Protein AF-A0AAE2Y5D6-F1 (afdb_monomer)

pLDDT: mean 72.79, std 15.71, range [25.84, 92.25]

Mean predicted aligned error: 17.59 Å

Sequence (313 aa):
MMNNFPYSRSWGFDKLRELKKDGLDEKEKKKLFRKLEKIAQKIESAIGTFPKANICILNTQGKIFYCSRAQRREILEFISDYVQKNHESYPKGSYAIPRSDLSLIIWKLSDNAAITIYTEGGLGALLSKTPYIMHFSKKIDQMVVKLSSLPAEECLMLYEKFTLDGSRSEILRHEIFSPVFQTNEQKSKLLKVFNEV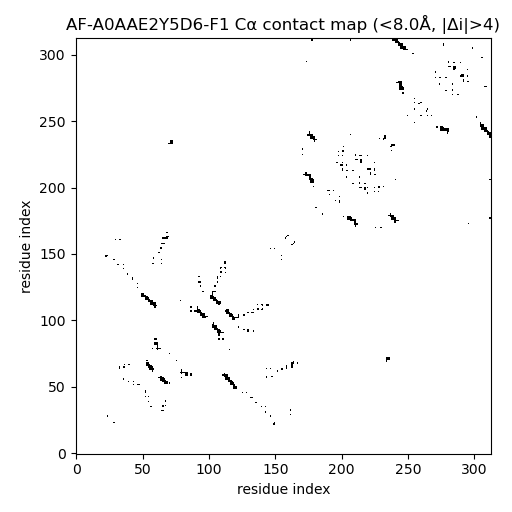ELKVLEEIDGKKTVQEIAEKTGIPLELVRKTIQRGISQSIVKRVKQYPLIKRLDRGSLLLFGIDPSYINFYKELRRLCNGKRTLEEIASLLEIPETKLVNILERVENSIEWIREVE

Foldseek 3Di:
DDDDDDDDDDDDDPVVVVVVPLDDDPVRLLVLLVVVQVLVVVLCVVVVVFPPKKKWKFWLQLQTQEIQALDAPVVSVVSSVVSNVCVVPDDAAKDFDDDPQKTKIWGRLDNTIIMIIIGNDDNPVVSVCGVVNNVCSVVSSVSSVNCVSDDSVVSVVSRCVSNLVPPPPQQDQFWAKAFPDDDPVCVVVVVVPDPPLLVQLLVPRHRPDGLNRSCVVSVNPSVVSSSSVSVCVSNVRMFTKFKQKAQADDDVVLLPVVPPDPVSVVLVVLLNVRSHRPDGLVRSCVVSVHDSVVVVVSCVSVVVRIDIDIDTD

Nearest PDB structures (foldseek):
  6ehr-assembly1_F  TM=6.332E-01  e=6.527E-03  Homo sapiens
  8dhb-assembly1_B  TM=6.579E-01  e=7.571E-02  Homo sapiens
  6wj3-assembly1_F  TM=6.350E-01  e=6.475E-02  Homo sapiens
  6ulg-assembly1_F  TM=5.870E-01  e=5.256E-02  Homo sapiens
  6nzd-assembly1_F  TM=6.022E-01  e=1.149E-01  Homo sapiens

Secondary structure (DSSP, 8-state):
----------SSSHHHHHTTSSSPPHHHHHHHHHHHHHHHHHHHHHTTTSTT-EEEEEETTS-EEEESS---HHHHHHHHHHHHHHTTTS-SEEEEE--SS-EEEEEE-SSSEEEEEEESS-HHHHHTTHHHHHTTHHHHHHHHHHHHTS-HHHHHHHHIIIIITTS-----TT-EEEES---GGGHHHHTTTS-HHHHHHHHH--SSSBHHHHHHHHT--HHHHHHHHHHHHHTTSEEEEEEEEEE----HHHHHTT-S-HHHHHHHHHHHHH-BSSS-HHHHHHHTTS-HHHHHHHHHHTGGGEEEEEEE-

Solvent-accessible surface area (backbone atoms only — not comparable to full-atom values): 17843 Å² total; per-residue (Å²): 135,92,83,81,84,83,75,84,80,78,83,81,54,69,67,60,56,58,72,61,63,84,59,82,50,71,70,53,50,55,52,48,52,55,49,51,51,55,49,50,54,52,51,46,63,76,46,60,89,41,64,75,65,38,44,34,36,28,31,34,78,24,53,60,62,45,47,78,55,91,56,61,59,70,58,54,51,48,52,20,54,50,34,42,75,42,47,88,80,51,73,74,45,80,44,76,52,94,52,98,89,46,37,36,35,38,31,33,50,50,91,53,18,32,40,37,41,34,26,86,51,72,59,69,71,59,58,72,42,45,70,67,59,54,69,44,21,70,65,49,33,61,47,41,61,62,56,61,78,51,58,70,68,55,35,47,50,48,30,50,60,62,44,54,69,65,56,76,71,71,76,50,56,76,46,30,33,28,57,66,73,90,58,79,81,52,53,68,59,45,59,76,77,40,54,76,71,47,46,56,54,57,71,57,41,70,55,72,48,28,47,47,56,44,18,66,74,70,70,44,58,56,71,58,46,45,53,42,51,54,53,29,40,52,68,64,43,34,30,55,37,50,51,12,43,22,53,81,56,84,54,74,66,66,50,56,80,67,46,90,50,69,68,48,54,51,51,50,55,50,48,44,67,50,27,63,47,81,38,42,55,66,58,46,15,63,76,67,75,44,59,50,73,58,49,48,59,51,49,62,74,44,45,97,30,52,45,77,45,75,47,79,102

Radius of gyration: 26.22 Å; Cα contacts (8 Å, |Δi|>4): 410; chains: 1; bounding box: 97×52×62 Å

Structure (mmCIF, N/CA/C/O backbone):
data_AF-A0AAE2Y5D6-F1
#
_entry.id   AF-A0AAE2Y5D6-F1
#
loop_
_atom_site.group_PDB
_atom_site.id
_atom_site.type_symbol
_atom_site.label_atom_id
_atom_site.label_alt_id
_atom_site.label_comp_id
_atom_site.label_asym_id
_atom_site.label_entity_id
_atom_site.label_seq_id
_atom_site.pdbx_PDB_ins_code
_atom_site.Cartn_x
_atom_site.Cartn_y
_atom_site.Cartn_z
_atom_site.occupancy
_atom_site.B_iso_or_equiv
_atom_site.auth_seq_id
_atom_site.auth_comp_id
_atom_site.auth_asym_id
_atom_site.auth_atom_id
_atom_site.pdbx_PDB_model_num
ATOM 1 N N . MET A 1 1 ? 69.732 -9.768 28.970 1.00 33.22 1 MET A N 1
ATOM 2 C CA . MET A 1 1 ? 69.430 -8.911 27.805 1.00 33.22 1 MET A CA 1
ATOM 3 C C . MET A 1 1 ? 68.347 -9.589 26.989 1.00 33.22 1 MET A C 1
ATOM 5 O O . MET A 1 1 ? 68.482 -10.765 26.681 1.00 33.22 1 MET A O 1
ATOM 9 N N . MET A 1 2 ? 67.252 -8.867 26.764 1.00 32.62 2 MET A N 1
ATOM 10 C CA . MET A 1 2 ? 66.071 -9.269 25.997 1.00 32.62 2 MET A CA 1
ATOM 11 C C . MET A 1 2 ? 66.370 -9.308 24.493 1.00 32.62 2 MET A C 1
ATOM 13 O O . MET A 1 2 ? 67.151 -8.486 24.025 1.00 32.62 2 MET A O 1
ATOM 17 N N . ASN A 1 3 ? 65.707 -10.208 23.760 1.00 27.28 3 ASN A N 1
ATOM 18 C CA . ASN A 1 3 ? 65.095 -9.963 22.440 1.00 27.28 3 ASN A CA 1
ATOM 19 C C . ASN A 1 3 ? 64.397 -11.259 21.985 1.00 27.28 3 ASN A C 1
ATOM 21 O O . ASN A 1 3 ? 65.039 -12.277 21.772 1.00 27.28 3 ASN A O 1
ATOM 25 N N . ASN A 1 4 ? 63.072 -11.327 22.113 1.00 28.00 4 ASN A N 1
ATOM 26 C CA . ASN A 1 4 ? 62.065 -10.891 21.133 1.00 28.00 4 ASN A CA 1
ATOM 27 C C . ASN A 1 4 ? 61.832 -11.939 20.034 1.00 28.00 4 ASN A C 1
ATOM 29 O O . ASN A 1 4 ? 62.524 -11.987 19.022 1.00 28.00 4 ASN A O 1
ATOM 33 N N . PHE A 1 5 ? 60.795 -12.751 20.258 1.00 25.84 5 PHE A N 1
ATOM 34 C CA . PHE A 1 5 ? 60.145 -13.587 19.252 1.00 25.84 5 PHE A CA 1
ATOM 35 C C . PHE A 1 5 ? 59.598 -12.715 18.107 1.00 25.84 5 PHE A C 1
ATOM 37 O O . PHE A 1 5 ? 58.818 -11.795 18.380 1.00 25.84 5 PHE A O 1
ATOM 44 N N . PRO A 1 6 ? 59.918 -12.995 16.829 1.00 30.12 6 PRO A N 1
ATOM 45 C CA . PRO A 1 6 ? 59.207 -12.382 15.725 1.00 30.12 6 PRO A CA 1
ATOM 46 C C . PRO A 1 6 ? 57.862 -13.091 15.537 1.00 30.12 6 PRO A C 1
ATOM 48 O O . PRO A 1 6 ? 57.778 -14.282 15.245 1.00 30.12 6 PRO A O 1
ATOM 51 N N . TYR A 1 7 ? 56.813 -12.302 15.740 1.00 30.41 7 TYR A N 1
ATOM 52 C CA . TYR A 1 7 ? 55.415 -12.608 15.484 1.00 30.41 7 TYR A CA 1
ATOM 53 C C . TYR A 1 7 ? 55.181 -13.295 14.132 1.00 30.41 7 TYR A C 1
ATOM 55 O O . TYR A 1 7 ? 55.632 -12.839 13.079 1.00 30.41 7 TYR A O 1
ATOM 63 N N . SER A 1 8 ? 54.360 -14.342 14.180 1.00 29.30 8 SER A N 1
ATOM 64 C CA . SER A 1 8 ? 53.665 -14.945 13.048 1.00 29.30 8 SER A CA 1
ATOM 65 C C . SER A 1 8 ? 52.936 -13.879 12.217 1.00 29.30 8 SER A C 1
ATOM 67 O O . SER A 1 8 ? 51.966 -13.278 12.686 1.00 29.30 8 SER A O 1
ATOM 69 N N . ARG A 1 9 ? 53.355 -13.658 10.966 1.00 30.06 9 ARG A N 1
ATOM 70 C CA . ARG A 1 9 ? 52.533 -12.932 9.989 1.00 30.06 9 ARG A CA 1
ATOM 71 C C . ARG A 1 9 ? 51.430 -13.867 9.504 1.00 30.06 9 ARG A C 1
ATOM 73 O O . ARG A 1 9 ? 51.684 -14.810 8.761 1.00 30.06 9 ARG A O 1
ATOM 80 N N . SER A 1 10 ? 50.216 -13.596 9.966 1.00 29.88 10 SER A N 1
ATOM 81 C CA . SER A 1 10 ? 48.971 -14.249 9.580 1.00 29.88 10 SER A CA 1
ATOM 82 C C . SER A 1 10 ? 48.731 -14.146 8.073 1.00 29.88 10 SER A C 1
ATOM 84 O O . SER A 1 10 ? 48.177 -13.169 7.571 1.00 29.88 10 SER A O 1
ATOM 86 N N . TRP A 1 11 ? 49.109 -15.195 7.352 1.00 32.66 11 TRP A N 1
ATOM 87 C CA . TRP A 1 11 ? 48.441 -15.589 6.119 1.00 32.66 11 TRP A CA 1
ATOM 88 C C . TRP A 1 11 ? 46.978 -15.898 6.482 1.00 32.66 11 TRP A C 1
ATOM 90 O O . TRP A 1 11 ? 46.738 -16.800 7.280 1.00 32.66 11 TRP A O 1
ATOM 100 N N . GLY A 1 12 ? 46.004 -15.144 5.955 1.00 35.09 12 GLY A N 1
ATOM 101 C CA . GLY A 1 12 ? 44.603 -15.599 5.971 1.00 35.09 12 GLY A CA 1
ATOM 102 C C . GLY A 1 12 ? 43.496 -14.667 6.475 1.00 35.09 12 GLY A C 1
ATOM 103 O O . GLY A 1 12 ? 42.429 -15.181 6.779 1.00 35.09 12 GLY A O 1
ATOM 104 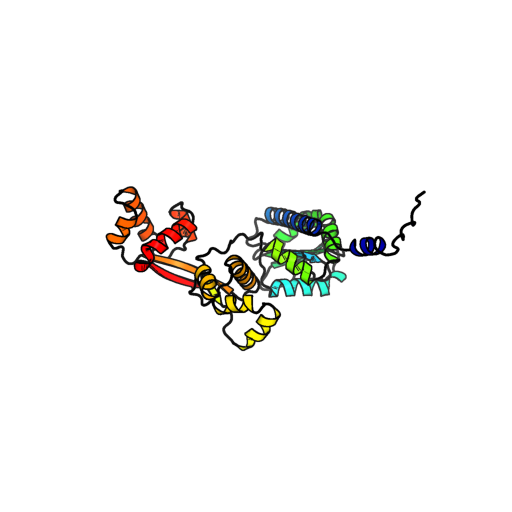N N . PHE A 1 13 ? 43.660 -13.337 6.522 1.00 28.27 13 PHE A N 1
ATOM 105 C CA . PHE A 1 13 ? 42.509 -12.437 6.770 1.00 28.27 13 PHE A CA 1
ATOM 106 C C . PHE A 1 13 ? 42.317 -11.324 5.734 1.00 28.27 13 PHE A C 1
ATOM 108 O O . PHE A 1 13 ? 41.175 -10.944 5.469 1.00 28.27 13 PHE A O 1
ATOM 115 N N . ASP A 1 14 ? 43.375 -10.869 5.059 1.00 32.44 14 ASP A N 1
ATOM 116 C CA . ASP A 1 14 ? 43.238 -9.801 4.058 1.00 32.44 14 ASP A CA 1
ATOM 117 C C . ASP A 1 14 ? 42.521 -10.275 2.781 1.00 32.44 14 ASP A C 1
ATOM 119 O O . ASP A 1 14 ? 41.635 -9.581 2.284 1.00 32.44 14 ASP A O 1
ATOM 123 N N . LYS A 1 15 ? 42.751 -11.521 2.338 1.00 34.22 15 LYS A N 1
ATOM 124 C CA . LYS A 1 15 ? 42.001 -12.125 1.214 1.00 34.22 15 LYS A CA 1
ATOM 125 C C . LYS A 1 15 ? 40.527 -12.418 1.535 1.00 34.22 15 LYS A C 1
ATOM 127 O O . LYS A 1 15 ? 39.687 -12.363 0.644 1.00 34.22 15 LYS A O 1
ATOM 132 N N . LEU A 1 16 ? 40.181 -12.674 2.801 1.00 30.34 16 LEU A N 1
ATOM 133 C CA . LEU A 1 16 ? 38.782 -12.835 3.235 1.00 30.34 16 LEU A CA 1
ATOM 134 C C . LEU A 1 16 ? 38.040 -11.490 3.325 1.00 30.34 16 LEU A C 1
ATOM 136 O O . LEU A 1 16 ? 36.819 -11.449 3.177 1.00 30.34 16 LEU A O 1
ATOM 140 N N . ARG A 1 17 ? 38.765 -10.379 3.520 1.00 31.95 17 ARG A N 1
ATOM 141 C CA . ARG A 1 17 ? 38.226 -9.014 3.396 1.00 31.95 17 ARG A CA 1
ATOM 142 C C . ARG A 1 17 ? 38.011 -8.602 1.944 1.00 31.95 17 ARG A C 1
ATOM 144 O O . ARG A 1 17 ? 37.069 -7.864 1.671 1.00 31.95 17 ARG A O 1
ATOM 151 N N . GLU A 1 18 ? 38.846 -9.084 1.031 1.00 32.69 18 GLU A N 1
ATOM 152 C CA . GLU A 1 18 ? 38.661 -8.871 -0.408 1.00 32.69 18 GLU A CA 1
ATOM 153 C C . GLU A 1 18 ? 37.485 -9.686 -0.965 1.00 32.69 18 GLU A C 1
ATOM 155 O O . GLU A 1 18 ? 36.709 -9.146 -1.742 1.00 32.69 18 GLU A O 1
ATOM 160 N N . LEU A 1 19 ? 37.239 -10.903 -0.466 1.00 33.09 19 LEU A N 1
ATOM 161 C CA . LEU A 1 19 ? 36.074 -11.719 -0.855 1.00 33.09 19 LEU A CA 1
ATOM 162 C C . LEU A 1 19 ? 34.727 -11.241 -0.270 1.00 33.09 19 LEU A C 1
ATOM 164 O O . LEU A 1 19 ? 33.672 -11.692 -0.702 1.00 33.09 19 LEU A O 1
ATOM 168 N N . LYS A 1 20 ? 34.731 -10.312 0.699 1.00 35.03 20 LYS A N 1
ATOM 169 C CA . LYS A 1 20 ? 33.516 -9.660 1.238 1.00 35.03 20 LYS A CA 1
ATOM 170 C C . LYS A 1 20 ? 33.198 -8.304 0.588 1.00 35.03 20 LYS A C 1
ATOM 172 O O . LYS A 1 20 ? 32.263 -7.638 1.029 1.00 35.03 20 LYS A O 1
ATOM 177 N N . LYS A 1 21 ? 33.953 -7.880 -0.434 1.00 38.19 21 LYS A N 1
ATOM 178 C CA . LYS A 1 21 ? 33.737 -6.609 -1.155 1.00 38.19 21 LYS A CA 1
ATOM 179 C C . LYS A 1 21 ? 32.770 -6.694 -2.341 1.00 38.19 21 LYS A C 1
ATOM 181 O O . LYS A 1 21 ? 32.465 -5.652 -2.912 1.00 38.19 21 LYS A O 1
ATOM 186 N N . ASP A 1 22 ? 32.249 -7.875 -2.667 1.00 45.56 22 ASP A N 1
ATOM 187 C CA . ASP A 1 22 ? 31.344 -8.043 -3.817 1.00 45.56 22 ASP A CA 1
ATOM 188 C C . ASP A 1 22 ? 29.860 -7.802 -3.485 1.00 45.56 22 ASP A C 1
ATOM 190 O O . ASP A 1 22 ? 28.999 -7.826 -4.364 1.00 45.56 22 ASP A O 1
ATOM 194 N N . GLY A 1 23 ? 29.543 -7.507 -2.220 1.00 54.06 23 GLY A N 1
ATOM 195 C CA . GLY A 1 23 ? 28.211 -7.086 -1.791 1.00 54.06 23 GLY A CA 1
ATOM 196 C C . GLY A 1 23 ? 28.102 -5.567 -1.676 1.00 54.06 23 GLY A C 1
ATOM 197 O O . GLY A 1 23 ? 28.945 -4.921 -1.055 1.00 54.06 23 GLY A O 1
ATOM 198 N N . LEU A 1 24 ? 27.033 -4.985 -2.225 1.00 62.06 24 LEU A N 1
ATOM 199 C CA . LEU A 1 24 ? 26.658 -3.596 -1.943 1.00 62.06 24 LEU A CA 1
ATOM 200 C C . LEU A 1 24 ? 26.520 -3.382 -0.426 1.00 62.06 24 LEU A C 1
ATOM 202 O O . LEU A 1 24 ? 25.814 -4.135 0.241 1.00 62.06 24 LEU A O 1
ATOM 206 N N . ASP A 1 25 ? 27.131 -2.327 0.116 1.00 75.69 25 ASP A N 1
ATOM 207 C CA . ASP A 1 25 ? 26.905 -1.908 1.506 1.00 75.69 25 ASP A CA 1
ATOM 208 C C . ASP A 1 25 ? 25.454 -1.412 1.695 1.00 75.69 25 ASP A C 1
ATOM 210 O O . ASP A 1 25 ? 24.880 -0.791 0.796 1.00 75.69 25 ASP A O 1
ATOM 214 N N . GLU A 1 26 ? 24.853 -1.623 2.871 1.00 69.25 26 GLU A N 1
ATOM 215 C CA . GLU A 1 26 ? 23.476 -1.204 3.203 1.00 69.25 26 GLU A CA 1
ATOM 216 C C . GLU A 1 26 ? 23.244 0.291 2.938 1.00 69.25 26 GLU A C 1
ATOM 218 O O . GLU A 1 26 ? 22.182 0.711 2.461 1.00 69.25 26 GLU A O 1
ATOM 223 N N . LYS A 1 27 ? 24.262 1.121 3.195 1.00 73.19 27 LYS A N 1
ATOM 224 C CA . LYS A 1 27 ? 24.215 2.560 2.917 1.00 73.19 27 LYS A CA 1
ATOM 225 C C . LYS A 1 27 ? 24.146 2.847 1.417 1.00 73.19 27 LYS A C 1
ATOM 227 O O . LYS A 1 27 ? 23.443 3.776 1.005 1.00 73.19 27 LYS A O 1
ATOM 232 N N . GLU A 1 28 ? 24.851 2.069 0.599 1.00 78.62 28 GLU A N 1
ATOM 233 C CA . GLU A 1 28 ? 24.811 2.192 -0.858 1.00 78.62 28 GLU A CA 1
ATOM 234 C C . GLU A 1 28 ? 23.483 1.675 -1.421 1.00 78.62 28 GLU A C 1
ATOM 236 O O . GLU A 1 28 ? 22.872 2.382 -2.225 1.00 78.62 28 GLU A O 1
ATOM 241 N N . LYS A 1 29 ? 22.958 0.546 -0.921 1.00 76.00 29 LYS A N 1
ATOM 242 C CA . LYS A 1 29 ? 21.617 0.045 -1.285 1.00 76.00 29 LYS A CA 1
ATOM 243 C C . LYS A 1 29 ? 20.551 1.106 -1.028 1.00 76.00 29 LYS A C 1
ATOM 245 O O . LYS A 1 29 ? 19.856 1.526 -1.952 1.00 76.00 29 LYS A O 1
ATOM 250 N N . LYS A 1 30 ? 20.495 1.654 0.191 1.00 76.06 30 LYS A N 1
ATOM 251 C CA . LYS A 1 30 ? 19.555 2.728 0.558 1.00 76.06 30 LYS A CA 1
ATOM 252 C C . LYS A 1 30 ? 19.690 3.959 -0.345 1.00 76.06 30 LYS A C 1
ATOM 254 O O . LYS A 1 30 ? 18.696 4.599 -0.691 1.00 76.06 30 LYS A O 1
ATOM 259 N N . LYS A 1 31 ? 20.917 4.310 -0.742 1.00 81.25 31 LYS A N 1
ATOM 260 C CA . LYS A 1 31 ? 21.183 5.430 -1.658 1.00 81.25 31 LYS A CA 1
ATOM 261 C C . LYS A 1 31 ? 20.664 5.153 -3.071 1.00 81.25 31 LYS A C 1
ATOM 263 O O . LYS A 1 31 ? 20.161 6.083 -3.698 1.00 81.25 31 LYS A O 1
ATOM 268 N N . LEU A 1 32 ? 20.793 3.925 -3.575 1.00 82.75 32 LEU A N 1
ATOM 269 C CA . LEU A 1 32 ? 20.279 3.521 -4.888 1.00 82.75 32 LEU A CA 1
ATOM 270 C C . LEU A 1 32 ? 18.746 3.521 -4.908 1.00 82.75 32 LEU A C 1
ATOM 272 O O . LEU A 1 32 ? 18.163 4.154 -5.785 1.00 82.75 32 LEU A O 1
ATOM 276 N N . PHE A 1 33 ? 18.100 2.939 -3.895 1.00 77.69 33 PHE A N 1
ATOM 277 C CA . PHE A 1 33 ? 16.636 2.933 -3.777 1.00 77.69 33 PHE A CA 1
ATOM 278 C C . PHE A 1 33 ? 16.049 4.349 -3.709 1.00 77.69 33 PHE A C 1
ATOM 280 O O . PHE A 1 33 ? 15.176 4.689 -4.500 1.00 77.69 33 PHE A O 1
ATOM 287 N N . ARG A 1 34 ? 16.610 5.239 -2.877 1.00 80.06 34 ARG A N 1
ATOM 288 C CA . ARG A 1 34 ? 16.182 6.654 -2.823 1.00 80.06 34 ARG A CA 1
ATOM 289 C C . ARG A 1 34 ? 16.359 7.397 -4.146 1.00 80.06 34 ARG A C 1
ATOM 291 O O . ARG A 1 34 ? 15.670 8.378 -4.412 1.00 80.06 34 ARG A O 1
ATOM 298 N N . LYS A 1 35 ? 17.338 7.007 -4.965 1.00 85.31 35 LYS A N 1
ATOM 299 C CA . LYS A 1 35 ? 17.517 7.596 -6.297 1.00 85.31 35 LYS A CA 1
ATOM 300 C C . LYS A 1 35 ? 16.464 7.082 -7.273 1.00 85.31 35 LYS A C 1
ATOM 302 O O . LYS A 1 35 ? 15.952 7.897 -8.033 1.00 85.31 35 LYS A O 1
ATOM 307 N N . LEU A 1 36 ? 16.142 5.787 -7.239 1.00 84.56 36 LEU A N 1
ATOM 308 C CA . LEU A 1 36 ? 15.048 5.207 -8.023 1.00 84.56 36 LEU A CA 1
ATOM 309 C C . LEU A 1 36 ? 13.713 5.866 -7.666 1.00 84.56 36 LEU A C 1
ATOM 311 O O . LEU A 1 36 ? 13.033 6.354 -8.560 1.00 84.56 36 LEU A O 1
ATOM 315 N N . GLU A 1 37 ? 13.420 6.005 -6.374 1.00 82.12 37 GLU A N 1
ATOM 316 C CA . GLU A 1 37 ? 12.238 6.703 -5.860 1.00 82.12 37 GLU A CA 1
ATOM 317 C C . GLU A 1 37 ? 12.155 8.149 -6.373 1.00 82.12 37 GLU A C 1
ATOM 319 O O . GLU A 1 37 ? 11.146 8.553 -6.942 1.00 82.12 37 GLU A O 1
ATOM 324 N N . LYS A 1 38 ? 13.243 8.925 -6.272 1.00 84.00 38 LYS A N 1
ATOM 325 C CA . LYS A 1 38 ? 13.283 10.303 -6.796 1.00 84.00 38 LYS A CA 1
ATOM 326 C C . LYS A 1 38 ? 13.073 10.384 -8.306 1.00 84.00 38 LYS A C 1
ATOM 328 O O . LYS A 1 38 ? 12.565 11.392 -8.792 1.00 84.00 38 LYS A O 1
ATOM 333 N N . ILE A 1 39 ? 13.536 9.391 -9.065 1.00 86.75 39 ILE A N 1
ATOM 334 C CA . ILE A 1 39 ? 13.289 9.340 -10.509 1.00 86.75 39 ILE A CA 1
ATOM 335 C C . ILE A 1 39 ? 11.822 9.012 -10.766 1.00 86.75 39 ILE A C 1
ATOM 337 O O . ILE A 1 39 ? 11.194 9.707 -11.559 1.00 86.75 39 ILE A O 1
ATOM 341 N N . ALA A 1 40 ? 11.266 8.024 -10.066 1.00 84.62 40 ALA A N 1
ATOM 342 C CA . ALA A 1 40 ? 9.861 7.675 -10.182 1.00 84.62 40 ALA A CA 1
ATOM 343 C C . ALA A 1 40 ? 8.957 8.863 -9.838 1.00 84.62 40 ALA A C 1
ATOM 345 O O . ALA A 1 40 ? 8.125 9.210 -10.658 1.00 84.62 40 ALA A O 1
ATOM 346 N N . GLN A 1 41 ? 9.204 9.578 -8.737 1.00 82.62 41 GLN A N 1
ATOM 347 C CA . GLN A 1 41 ? 8.463 10.795 -8.372 1.00 82.62 41 GLN A CA 1
ATOM 348 C C . GLN A 1 41 ? 8.520 11.874 -9.465 1.00 82.62 41 GLN A C 1
ATOM 350 O O . GLN A 1 41 ? 7.523 12.531 -9.745 1.00 82.62 41 GLN A O 1
ATOM 355 N N . LYS A 1 42 ? 9.670 12.059 -10.129 1.00 86.44 42 LYS A N 1
ATOM 356 C CA . LYS A 1 42 ? 9.775 12.996 -11.264 1.00 86.44 42 LYS A CA 1
ATOM 357 C C . LYS A 1 42 ? 8.935 12.553 -12.456 1.00 86.44 42 LYS A C 1
ATOM 359 O O . LYS A 1 42 ? 8.316 13.395 -13.102 1.00 86.44 42 LYS A O 1
ATOM 364 N N . ILE A 1 43 ? 8.930 11.253 -12.746 1.00 85.38 43 ILE A N 1
ATOM 365 C CA . ILE A 1 43 ? 8.100 10.680 -13.806 1.00 85.38 43 ILE A CA 1
ATOM 366 C C . ILE A 1 43 ? 6.622 10.823 -13.434 1.00 85.38 43 ILE A C 1
ATOM 368 O O . ILE A 1 43 ? 5.868 11.327 -14.257 1.00 85.38 43 ILE A O 1
ATOM 372 N N . GLU A 1 44 ? 6.233 10.489 -12.201 1.00 80.69 44 GLU A N 1
ATOM 373 C CA . GLU A 1 44 ? 4.871 10.644 -11.676 1.00 80.69 44 GLU A CA 1
ATOM 374 C C . GLU A 1 44 ? 4.371 12.081 -11.796 1.00 80.69 44 GLU A C 1
ATOM 376 O O . GLU A 1 44 ? 3.302 12.299 -12.356 1.00 80.69 44 GLU A O 1
ATOM 381 N N . SER A 1 45 ? 5.154 13.075 -11.370 1.00 80.25 45 SER A N 1
ATOM 382 C CA . SER A 1 45 ? 4.776 14.486 -11.517 1.00 80.25 45 SER A CA 1
ATOM 383 C C . SER A 1 45 ? 4.599 14.897 -12.982 1.00 80.25 45 SER A C 1
ATOM 385 O O . SER A 1 45 ? 3.696 15.666 -13.304 1.00 80.25 45 SER A O 1
ATOM 387 N N . ALA A 1 46 ? 5.421 14.371 -13.897 1.00 79.00 46 ALA A N 1
ATOM 388 C CA . ALA A 1 46 ? 5.319 14.659 -15.331 1.00 79.00 46 ALA A CA 1
ATOM 389 C C . ALA A 1 46 ? 4.110 13.985 -16.011 1.00 79.00 46 ALA A C 1
ATOM 391 O O . ALA A 1 46 ? 3.694 14.410 -17.096 1.00 79.00 46 ALA A O 1
ATOM 392 N N . ILE A 1 47 ? 3.553 12.949 -15.376 1.00 76.25 47 ILE A N 1
ATOM 393 C CA . ILE A 1 47 ? 2.339 12.233 -15.787 1.00 76.25 47 ILE A CA 1
ATOM 394 C C . ILE A 1 47 ? 1.175 12.483 -14.812 1.00 76.25 47 ILE A C 1
ATOM 396 O O . ILE A 1 47 ? 0.178 11.772 -14.854 1.00 76.25 47 ILE A O 1
ATOM 400 N N . GLY A 1 48 ? 1.257 13.501 -13.947 1.00 62.22 48 GLY A N 1
ATOM 401 C CA . GLY A 1 48 ? 0.277 13.754 -12.881 1.00 62.22 48 GLY A CA 1
ATOM 402 C C . GLY A 1 48 ? -1.143 14.063 -13.372 1.00 62.22 48 GLY A C 1
ATOM 403 O O . GLY A 1 48 ? -2.083 14.070 -12.587 1.00 62.22 48 GLY A O 1
ATOM 404 N N . THR A 1 49 ? -1.318 14.268 -14.680 1.00 61.31 49 THR A N 1
ATOM 405 C CA . THR A 1 49 ? -2.622 14.356 -15.348 1.00 61.31 49 THR A CA 1
ATOM 406 C C . THR A 1 49 ? -3.362 13.015 -15.426 1.00 61.31 49 THR A C 1
ATOM 408 O O . THR A 1 49 ? -4.546 13.006 -15.751 1.00 61.31 49 THR A O 1
ATOM 411 N N . PHE A 1 50 ? -2.695 11.883 -15.166 1.00 61.25 50 PHE A N 1
ATOM 412 C CA . PHE A 1 50 ? -3.304 10.554 -15.206 1.00 61.25 50 PHE A CA 1
ATOM 413 C C . PHE A 1 50 ? -3.712 10.087 -13.804 1.00 61.25 50 PHE A C 1
ATOM 415 O O . PHE A 1 50 ? -2.851 9.949 -12.927 1.00 61.25 50 PHE A O 1
ATOM 422 N N . PRO A 1 51 ? -5.000 9.777 -13.575 1.00 56.53 51 PRO A N 1
ATOM 423 C CA . PRO A 1 51 ? -5.427 9.201 -12.313 1.00 56.53 51 PRO A CA 1
ATOM 424 C C . PRO A 1 51 ? -4.743 7.842 -12.103 1.00 56.53 51 PRO A C 1
ATOM 426 O O . PRO A 1 51 ? -4.718 6.983 -12.988 1.00 56.53 51 PRO A O 1
ATOM 429 N N . LYS A 1 52 ? -4.165 7.666 -10.908 1.00 64.00 52 LYS A N 1
ATOM 430 C CA . LYS A 1 52 ? -3.589 6.398 -10.427 1.00 64.00 52 LYS A CA 1
ATOM 431 C C . LYS A 1 52 ? -2.527 5.778 -11.353 1.00 64.00 52 LYS A C 1
ATOM 433 O O . LYS A 1 52 ? -2.504 4.563 -11.542 1.00 64.00 52 LYS A O 1
ATOM 438 N N . ALA A 1 53 ? -1.641 6.594 -11.926 1.00 71.06 53 ALA A N 1
ATOM 439 C CA . ALA A 1 53 ? -0.460 6.065 -12.600 1.00 71.06 53 ALA A CA 1
ATOM 440 C C . ALA A 1 53 ? 0.461 5.376 -11.584 1.00 71.06 53 ALA A C 1
ATOM 442 O O . ALA A 1 53 ? 0.806 5.948 -10.552 1.00 71.06 53 ALA A O 1
ATOM 443 N N . ASN A 1 54 ? 0.835 4.140 -11.883 1.00 78.56 54 ASN A N 1
ATOM 444 C CA . ASN A 1 54 ? 1.656 3.303 -11.029 1.00 78.56 54 ASN A CA 1
ATOM 445 C C . ASN A 1 54 ? 2.898 2.878 -11.794 1.00 78.56 54 ASN A C 1
ATOM 447 O O . ASN A 1 54 ? 2.799 2.237 -12.839 1.00 78.56 54 ASN A O 1
ATOM 451 N N . ILE A 1 55 ? 4.061 3.243 -11.271 1.00 85.06 55 ILE A N 1
ATOM 452 C CA . ILE A 1 55 ? 5.347 3.017 -11.926 1.00 85.06 55 ILE A CA 1
ATOM 453 C C . ILE A 1 55 ? 5.996 1.800 -11.292 1.00 85.06 55 ILE A C 1
ATOM 455 O O . ILE A 1 55 ? 6.076 1.762 -10.073 1.00 85.06 55 ILE A O 1
ATOM 459 N N . CYS A 1 56 ? 6.519 0.865 -12.081 1.00 87.38 56 CYS A N 1
ATOM 460 C CA . CYS A 1 56 ? 7.514 -0.097 -11.613 1.00 87.38 56 CYS A CA 1
ATOM 461 C C . CYS A 1 56 ? 8.804 0.004 -12.417 1.00 87.38 56 CYS A C 1
ATOM 463 O O . CYS A 1 56 ? 8.799 0.303 -13.609 1.00 87.38 56 CYS A O 1
ATOM 465 N N . ILE A 1 57 ? 9.915 -0.260 -11.740 1.00 88.62 57 ILE A N 1
ATOM 466 C CA . ILE A 1 57 ? 11.249 -0.358 -12.317 1.00 88.62 57 ILE A CA 1
ATOM 467 C C . ILE A 1 57 ? 11.732 -1.780 -12.077 1.00 88.62 57 ILE A C 1
ATOM 469 O O . ILE A 1 57 ? 11.747 -2.252 -10.938 1.00 88.62 57 ILE A O 1
ATOM 473 N N . LEU A 1 58 ? 12.138 -2.443 -13.149 1.00 90.06 58 LEU A N 1
ATOM 474 C CA . LEU A 1 58 ? 12.548 -3.838 -13.145 1.00 90.06 58 LEU A CA 1
ATOM 475 C C . LEU A 1 58 ? 13.712 -4.066 -14.107 1.00 90.06 58 LEU A C 1
ATOM 477 O O . LEU A 1 58 ? 13.990 -3.220 -14.962 1.00 90.06 58 LEU A O 1
ATOM 481 N N . ASN A 1 59 ? 14.405 -5.194 -13.965 1.00 89.62 59 ASN A N 1
ATOM 482 C CA . ASN A 1 59 ? 15.321 -5.647 -15.005 1.00 89.62 59 ASN A CA 1
ATOM 483 C C . ASN A 1 59 ? 14.589 -6.440 -16.092 1.00 89.62 59 ASN A C 1
ATOM 485 O O . ASN A 1 59 ? 13.425 -6.819 -15.961 1.00 89.62 59 ASN A O 1
ATOM 489 N N . THR A 1 60 ? 15.308 -6.708 -17.174 1.00 85.38 60 THR A N 1
ATOM 490 C CA . THR A 1 60 ? 14.844 -7.531 -18.297 1.00 85.38 60 THR A CA 1
ATOM 491 C C . THR A 1 60 ? 14.609 -9.000 -17.931 1.00 85.38 60 THR A C 1
ATOM 493 O O . THR A 1 60 ? 13.862 -9.680 -18.621 1.00 85.38 60 THR A O 1
ATOM 496 N N . GLN A 1 61 ? 15.139 -9.468 -16.797 1.00 85.31 61 GLN A N 1
ATOM 497 C CA . GLN A 1 61 ? 14.860 -10.798 -16.243 1.00 85.31 61 GLN A CA 1
ATOM 498 C C . GLN A 1 61 ? 13.554 -10.857 -15.425 1.00 85.31 61 GLN A C 1
ATOM 500 O O . GLN A 1 61 ? 13.260 -11.891 -14.836 1.00 85.31 61 GLN A O 1
ATOM 505 N N . GLY A 1 62 ? 12.781 -9.765 -15.353 1.00 79.00 62 GLY A N 1
ATOM 506 C CA . GLY A 1 62 ? 11.516 -9.701 -14.608 1.00 79.00 62 GLY A CA 1
ATOM 507 C C . GLY A 1 62 ? 11.662 -9.276 -13.142 1.00 79.00 62 GLY A C 1
ATOM 508 O O . GLY A 1 62 ? 10.672 -9.030 -12.457 1.00 79.00 62 GLY A O 1
ATOM 509 N N . LYS A 1 63 ? 12.887 -9.104 -12.638 1.00 83.94 63 LYS A N 1
ATOM 510 C CA . LYS A 1 63 ? 13.131 -8.740 -11.240 1.00 83.94 63 LYS A CA 1
ATOM 511 C C . LYS A 1 63 ? 12.767 -7.283 -10.973 1.00 83.94 63 LYS A C 1
ATOM 513 O O . LYS A 1 63 ? 13.398 -6.368 -11.503 1.00 83.94 63 LYS A O 1
ATOM 518 N N . ILE A 1 64 ? 11.786 -7.072 -10.102 1.00 81.88 64 ILE A N 1
ATOM 519 C CA . ILE A 1 64 ? 11.288 -5.750 -9.713 1.00 81.88 64 ILE A CA 1
ATOM 520 C C . ILE A 1 64 ? 12.169 -5.148 -8.612 1.00 81.88 64 ILE A C 1
ATOM 522 O O . ILE A 1 64 ? 12.446 -5.784 -7.596 1.00 81.88 64 ILE A O 1
ATOM 526 N N . PHE A 1 65 ? 12.587 -3.897 -8.806 1.00 80.69 65 PHE A N 1
ATOM 527 C CA . PHE A 1 65 ? 13.412 -3.143 -7.856 1.00 80.69 65 PHE A CA 1
ATOM 528 C C . PHE A 1 65 ? 12.668 -1.989 -7.191 1.00 80.69 65 PHE A C 1
ATOM 530 O O . PHE A 1 65 ? 13.079 -1.534 -6.131 1.00 80.69 65 PHE A O 1
ATOM 537 N N . TYR A 1 66 ? 11.611 -1.468 -7.807 1.00 80.00 66 TYR A N 1
ATOM 538 C CA . TYR A 1 66 ? 10.837 -0.359 -7.255 1.00 80.00 66 TYR A CA 1
ATOM 539 C C . TYR A 1 66 ? 9.429 -0.369 -7.837 1.00 80.00 66 TYR A C 1
ATOM 541 O O . TYR A 1 66 ? 9.298 -0.598 -9.037 1.00 80.00 66 TYR A O 1
ATOM 549 N N . CYS A 1 67 ? 8.411 -0.041 -7.036 1.00 76.69 67 CYS A N 1
ATOM 550 C CA . CYS A 1 67 ? 7.080 0.301 -7.539 1.00 76.69 67 CYS A CA 1
ATOM 551 C C . CYS A 1 67 ? 6.481 1.473 -6.760 1.00 76.69 67 CYS A C 1
ATOM 553 O O . CYS A 1 67 ? 6.508 1.461 -5.548 1.00 76.69 67 CYS A O 1
ATOM 555 N N . SER A 1 68 ? 5.906 2.484 -7.398 1.00 69.06 68 SER A N 1
ATOM 556 C CA . SER A 1 68 ? 5.537 3.712 -6.683 1.00 69.06 68 SER A CA 1
ATOM 557 C C . SER A 1 68 ? 4.392 3.574 -5.671 1.00 69.06 68 SER A C 1
ATOM 559 O O . SER A 1 68 ? 4.276 4.404 -4.772 1.00 69.06 68 SER A O 1
ATOM 561 N N . ARG A 1 69 ? 3.563 2.526 -5.774 1.00 66.38 69 ARG A N 1
ATOM 562 C CA . ARG A 1 69 ? 2.493 2.199 -4.815 1.00 66.38 69 ARG A CA 1
ATOM 563 C C . ARG A 1 69 ? 2.366 0.688 -4.653 1.00 66.38 69 ARG A C 1
ATOM 565 O O . ARG A 1 69 ? 2.853 -0.065 -5.497 1.00 66.38 69 ARG A O 1
ATOM 572 N N . ALA A 1 70 ? 1.663 0.255 -3.605 1.00 58.28 70 ALA A N 1
ATOM 573 C CA . ALA A 1 70 ? 1.280 -1.142 -3.436 1.00 58.28 70 ALA A CA 1
ATOM 574 C C . ALA A 1 70 ? 0.417 -1.590 -4.628 1.00 58.28 70 ALA A C 1
ATOM 576 O O . ALA A 1 70 ? -0.695 -1.103 -4.831 1.00 58.28 70 ALA A O 1
ATOM 577 N N . GLN A 1 71 ? 0.961 -2.488 -5.445 1.00 61.22 71 GLN A N 1
ATOM 578 C CA . GLN A 1 71 ? 0.271 -3.043 -6.605 1.00 61.22 71 GLN A CA 1
ATOM 579 C C . GLN A 1 71 ? -0.301 -4.412 -6.256 1.00 61.22 71 GLN A C 1
ATOM 581 O O . GLN A 1 71 ? 0.276 -5.139 -5.446 1.00 61.22 71 GLN A O 1
ATOM 586 N N . ARG A 1 72 ? -1.411 -4.789 -6.901 1.00 61.78 72 ARG A N 1
ATOM 587 C CA . ARG A 1 72 ? -1.934 -6.155 -6.789 1.00 61.78 72 ARG A CA 1
ATOM 588 C C . ARG A 1 72 ? -0.846 -7.131 -7.228 1.00 61.78 72 ARG A C 1
ATOM 590 O O . ARG A 1 72 ? -0.263 -6.956 -8.298 1.00 61.78 72 ARG A O 1
ATOM 597 N N . ARG A 1 73 ? -0.601 -8.161 -6.421 1.00 63.44 73 ARG A N 1
ATOM 598 C CA . ARG A 1 73 ? 0.428 -9.178 -6.679 1.00 63.44 73 ARG A CA 1
ATOM 599 C C . ARG A 1 73 ? 0.313 -9.785 -8.081 1.00 63.44 73 ARG A C 1
ATOM 601 O O . ARG A 1 73 ? 1.313 -9.887 -8.776 1.00 63.44 73 ARG A O 1
ATOM 608 N N . GLU A 1 74 ? -0.911 -10.055 -8.523 1.00 64.81 74 GLU A N 1
ATOM 609 C CA . GLU A 1 74 ? -1.228 -10.562 -9.866 1.00 64.81 74 GLU A CA 1
ATOM 610 C C . GLU A 1 74 ? -0.689 -9.663 -10.995 1.00 64.81 74 GLU A C 1
ATOM 612 O O . GLU A 1 74 ? -0.251 -10.150 -12.033 1.00 64.81 74 GLU A O 1
ATOM 617 N N . ILE A 1 75 ? -0.698 -8.337 -10.802 1.00 72.00 75 ILE A N 1
ATOM 618 C CA . ILE A 1 75 ? -0.187 -7.372 -11.787 1.00 72.00 75 ILE A CA 1
ATOM 619 C C . ILE A 1 75 ? 1.343 -7.408 -11.819 1.00 72.00 75 ILE A C 1
ATOM 621 O O . ILE A 1 75 ? 1.928 -7.380 -12.899 1.00 72.00 75 ILE A O 1
ATOM 625 N N . LEU A 1 76 ? 1.992 -7.494 -10.654 1.00 73.94 76 LEU A N 1
ATOM 626 C CA . LEU A 1 76 ? 3.452 -7.581 -10.556 1.00 73.94 76 LEU A CA 1
ATOM 627 C C . LEU A 1 76 ? 3.984 -8.886 -11.152 1.00 73.94 76 LEU A C 1
ATOM 629 O O . LEU A 1 76 ? 4.952 -8.855 -11.907 1.00 73.94 76 LEU A O 1
ATOM 633 N N . GLU A 1 77 ? 3.330 -10.009 -10.849 1.00 76.94 77 GLU A N 1
ATOM 634 C CA . GLU A 1 77 ? 3.655 -11.320 -11.419 1.00 76.94 77 GLU A CA 1
ATOM 635 C C . GLU A 1 77 ? 3.490 -11.297 -12.941 1.00 76.94 77 GLU A C 1
ATOM 637 O O . GLU A 1 77 ? 4.410 -11.675 -13.662 1.00 76.94 77 GLU A O 1
ATOM 642 N N . PHE A 1 78 ? 2.387 -10.733 -13.445 1.00 82.00 78 PHE A N 1
ATOM 643 C CA . PHE A 1 78 ? 2.188 -10.552 -14.881 1.00 82.00 78 PHE A CA 1
ATOM 644 C C . PHE A 1 78 ? 3.283 -9.692 -15.534 1.00 82.00 78 PHE A C 1
ATOM 646 O O . PHE A 1 78 ? 3.814 -10.069 -16.577 1.00 82.00 78 PHE A O 1
ATOM 653 N N . ILE A 1 79 ? 3.625 -8.538 -14.949 1.00 82.75 79 ILE A N 1
ATOM 654 C CA . ILE A 1 79 ? 4.658 -7.636 -15.486 1.00 82.75 79 ILE A CA 1
ATOM 655 C C . ILE A 1 79 ? 6.019 -8.336 -15.520 1.00 82.75 79 ILE A C 1
ATOM 657 O O . ILE A 1 79 ? 6.713 -8.267 -16.537 1.00 82.75 79 ILE A O 1
ATOM 661 N N . 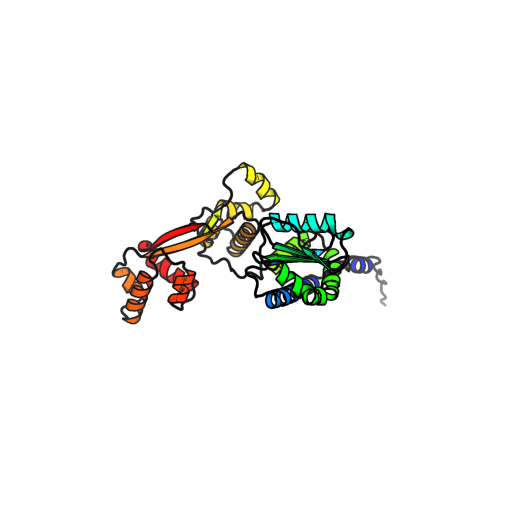SER A 1 80 ? 6.383 -9.008 -14.426 1.00 84.38 80 SER A N 1
ATOM 662 C CA . SER A 1 80 ? 7.618 -9.784 -14.309 1.00 84.38 80 SER A CA 1
ATOM 663 C C . SER A 1 80 ? 7.700 -10.838 -15.413 1.00 84.38 80 SER A C 1
ATOM 665 O O . SER A 1 80 ? 8.639 -10.822 -16.210 1.00 84.38 80 SER A O 1
ATOM 667 N N . ASP A 1 81 ? 6.675 -11.687 -15.519 1.00 83.75 81 ASP A N 1
ATOM 668 C CA . ASP A 1 81 ? 6.590 -12.752 -16.519 1.00 83.75 81 ASP A CA 1
ATOM 669 C C . ASP A 1 81 ? 6.635 -12.214 -17.949 1.00 83.75 81 ASP A C 1
ATOM 671 O O . ASP A 1 81 ? 7.316 -12.771 -18.813 1.00 83.75 81 ASP A O 1
ATOM 675 N N . TYR A 1 82 ? 5.897 -11.135 -18.222 1.00 86.44 82 TYR A N 1
ATOM 676 C CA . TYR A 1 82 ? 5.823 -10.557 -19.557 1.00 86.44 82 TYR A CA 1
ATOM 677 C C . TYR A 1 82 ? 7.178 -9.994 -19.985 1.00 86.44 82 TYR A C 1
ATOM 679 O O . TYR A 1 82 ? 7.630 -10.277 -21.096 1.00 86.44 82 TYR A O 1
ATOM 687 N N . VAL A 1 83 ? 7.847 -9.222 -19.123 1.00 86.69 83 VAL A N 1
ATOM 688 C CA . VAL A 1 83 ? 9.176 -8.679 -19.431 1.00 86.69 83 VAL A CA 1
ATOM 689 C C . VAL A 1 83 ? 10.179 -9.809 -19.611 1.00 86.69 83 VAL A C 1
ATOM 691 O O . VAL A 1 83 ? 10.869 -9.836 -20.627 1.00 86.69 83 VAL A O 1
ATOM 694 N N . GLN A 1 84 ? 10.197 -10.787 -18.708 1.00 87.12 84 GLN A N 1
ATOM 695 C CA . GLN A 1 84 ? 11.105 -11.924 -18.808 1.00 87.12 84 GLN A CA 1
ATOM 696 C C . GLN A 1 84 ? 10.937 -12.682 -20.133 1.00 87.12 84 GLN A C 1
ATOM 698 O O . GLN A 1 84 ? 11.931 -12.979 -20.788 1.00 87.12 84 GLN A O 1
ATOM 703 N N . LYS A 1 85 ? 9.700 -12.942 -20.571 1.00 86.38 85 LYS A N 1
ATOM 704 C CA . LYS A 1 85 ? 9.426 -13.691 -21.810 1.00 86.38 85 LYS A CA 1
ATOM 705 C C . LYS A 1 85 ? 9.696 -12.899 -23.089 1.00 86.38 85 LYS A C 1
ATOM 707 O O . LYS A 1 85 ? 9.997 -13.504 -24.109 1.00 86.38 85 LYS A O 1
ATOM 712 N N . ASN A 1 86 ? 9.564 -11.572 -23.056 1.00 84.12 86 ASN A N 1
ATOM 713 C CA . ASN A 1 86 ? 9.526 -10.762 -24.277 1.00 84.12 86 ASN A CA 1
ATOM 714 C C . ASN A 1 86 ? 10.673 -9.746 -24.421 1.00 84.12 86 ASN A C 1
ATOM 716 O O . ASN A 1 86 ? 10.759 -9.063 -25.444 1.00 84.12 86 ASN A O 1
ATOM 720 N N . HIS A 1 87 ? 11.547 -9.590 -23.422 1.00 81.75 87 HIS A N 1
ATOM 721 C CA . HIS A 1 87 ? 12.583 -8.552 -23.446 1.00 81.75 87 HIS A CA 1
ATOM 722 C C . HIS A 1 87 ? 13.577 -8.693 -24.606 1.00 81.75 87 HIS A C 1
ATOM 724 O O . HIS A 1 87 ? 14.093 -7.675 -25.065 1.00 81.75 87 HIS A O 1
ATOM 730 N N . GLU A 1 88 ? 13.855 -9.904 -25.090 1.00 82.50 88 GLU A N 1
ATOM 731 C CA . GLU A 1 88 ? 14.756 -10.132 -26.229 1.00 82.50 88 GLU A CA 1
ATOM 732 C C . GLU A 1 88 ? 14.127 -9.700 -27.560 1.00 82.50 88 GLU A C 1
ATOM 734 O O . GLU A 1 88 ? 14.824 -9.250 -28.466 1.00 82.50 88 GLU A O 1
ATOM 739 N N . SER A 1 89 ? 12.799 -9.782 -27.665 1.00 78.88 89 SER A N 1
ATOM 740 C CA . SER A 1 89 ? 12.063 -9.595 -28.918 1.00 78.88 89 SER A CA 1
ATOM 741 C C . SER A 1 89 ? 11.797 -8.129 -29.266 1.00 78.88 89 SER A C 1
ATOM 743 O O . SER A 1 89 ? 11.531 -7.814 -30.425 1.00 78.88 89 SER A O 1
ATOM 745 N N . TYR A 1 90 ? 11.873 -7.219 -28.290 1.00 78.38 90 TYR A N 1
ATOM 746 C CA . TYR A 1 90 ? 11.566 -5.802 -28.492 1.00 78.38 90 TYR A CA 1
ATOM 747 C C . TYR A 1 90 ? 12.814 -4.903 -28.370 1.00 78.38 90 TYR A C 1
ATOM 749 O O . TYR A 1 90 ? 13.618 -5.082 -27.445 1.00 78.38 90 TYR A O 1
ATOM 757 N N . PRO A 1 91 ? 13.007 -3.915 -29.274 1.00 84.81 91 PRO A N 1
ATOM 758 C CA . PRO A 1 91 ? 14.094 -2.940 -29.161 1.00 84.81 91 PRO A CA 1
ATOM 759 C C . PRO A 1 91 ? 13.893 -1.953 -27.993 1.00 84.81 91 PRO A C 1
ATOM 761 O O . PRO A 1 91 ? 12.959 -2.054 -27.203 1.00 84.81 91 PRO A O 1
ATOM 764 N N . LYS A 1 92 ? 14.817 -1.001 -27.818 1.00 87.62 92 LYS A N 1
ATOM 765 C CA . LYS A 1 92 ? 14.662 0.071 -26.817 1.00 87.62 92 LYS A CA 1
ATOM 766 C C . LYS A 1 92 ? 13.549 1.012 -27.276 1.00 87.62 92 LYS A C 1
ATOM 768 O O . LYS A 1 92 ? 13.583 1.486 -28.409 1.00 87.62 92 LYS A O 1
ATOM 773 N N . GLY A 1 93 ? 12.580 1.290 -26.411 1.00 87.38 93 GLY A N 1
ATOM 774 C CA . GLY A 1 93 ? 11.374 2.018 -26.803 1.00 87.38 93 GLY A CA 1
ATOM 775 C C . GLY A 1 93 ? 10.189 1.741 -25.891 1.00 87.38 93 GLY A C 1
ATOM 776 O O . GLY A 1 93 ? 10.361 1.189 -24.805 1.00 87.38 93 GLY A O 1
ATOM 777 N N . SER A 1 94 ? 9.000 2.154 -26.327 1.00 88.44 94 SER A N 1
ATOM 778 C CA . SER A 1 94 ? 7.746 2.013 -25.590 1.00 88.44 94 SER A CA 1
ATOM 779 C C . SER A 1 94 ? 6.785 1.047 -26.275 1.00 88.44 94 SER A C 1
ATOM 781 O O . SER A 1 94 ? 6.609 1.082 -27.490 1.00 88.44 94 SER A O 1
ATOM 783 N N . TYR A 1 95 ? 6.159 0.187 -25.475 1.00 86.69 95 TYR A N 1
ATOM 784 C CA . TYR A 1 95 ? 5.308 -0.907 -25.932 1.00 86.69 95 TYR A CA 1
ATOM 785 C C . TYR A 1 95 ? 4.034 -0.929 -25.101 1.00 86.69 95 TYR A C 1
ATOM 787 O O . TYR A 1 95 ? 4.086 -1.128 -23.887 1.00 86.69 95 TYR A O 1
ATOM 795 N N . ALA A 1 96 ? 2.891 -0.707 -25.744 1.00 84.75 96 ALA A N 1
ATOM 796 C CA . ALA A 1 96 ? 1.599 -0.912 -25.108 1.00 84.75 96 ALA A CA 1
ATOM 797 C C . ALA A 1 96 ? 1.298 -2.413 -25.050 1.00 84.75 96 ALA A C 1
ATOM 799 O O . ALA A 1 96 ? 1.453 -3.115 -26.049 1.00 84.75 96 ALA A O 1
ATOM 800 N N . ILE A 1 97 ? 0.866 -2.896 -23.888 1.00 79.56 97 ILE A N 1
ATOM 801 C CA . ILE A 1 97 ? 0.468 -4.290 -23.709 1.00 79.56 97 ILE A CA 1
ATOM 802 C C . ILE A 1 97 ? -1.046 -4.391 -23.888 1.00 79.56 97 ILE A C 1
ATOM 804 O O . ILE A 1 97 ? -1.780 -3.658 -23.221 1.00 79.56 97 ILE A O 1
ATOM 808 N N . PRO A 1 98 ? -1.535 -5.296 -24.753 1.00 63.88 98 PRO A N 1
ATOM 809 C CA . PRO A 1 98 ? -2.963 -5.506 -24.917 1.00 63.88 98 PRO A CA 1
ATOM 810 C C . PRO A 1 98 ? -3.529 -6.208 -23.676 1.00 63.88 98 PRO A C 1
ATOM 812 O O . PRO A 1 98 ? -3.287 -7.392 -23.449 1.00 63.88 98 PRO A O 1
ATOM 815 N N . ARG A 1 99 ? -4.295 -5.470 -22.869 1.00 66.81 99 ARG A N 1
ATOM 816 C CA . ARG A 1 99 ? -5.107 -6.002 -21.768 1.00 66.81 99 ARG A CA 1
ATOM 817 C C . ARG A 1 99 ? -6.455 -5.282 -21.763 1.00 66.81 99 ARG A C 1
ATOM 819 O O . ARG A 1 99 ? -6.510 -4.077 -21.989 1.00 66.81 99 ARG A O 1
ATOM 826 N N . SER A 1 100 ? -7.543 -6.019 -21.559 1.00 59.19 100 SER A N 1
ATOM 827 C CA . SER A 1 100 ? -8.913 -5.491 -21.674 1.00 59.19 100 SER A CA 1
ATOM 828 C C . SER A 1 100 ? -9.344 -4.616 -20.495 1.00 59.19 100 SER A C 1
ATOM 830 O O . SER A 1 100 ? -10.302 -3.862 -20.608 1.00 59.19 100 SER A O 1
ATOM 832 N N . ASP A 1 101 ? -8.662 -4.736 -19.361 1.00 63.66 101 ASP A N 1
ATOM 833 C CA . ASP A 1 101 ? -9.012 -4.136 -18.072 1.00 63.66 101 ASP A CA 1
ATOM 834 C C . ASP A 1 101 ? -8.013 -3.065 -17.600 1.00 63.66 101 ASP A C 1
ATOM 836 O O . ASP A 1 101 ? -8.316 -2.342 -16.653 1.00 63.66 101 ASP A O 1
ATOM 840 N N . LEU A 1 102 ? -6.833 -2.948 -18.228 1.00 66.19 102 LEU A N 1
ATOM 841 C CA . LEU A 1 102 ? -5.763 -2.041 -17.795 1.00 66.19 102 LEU A CA 1
ATOM 842 C C . LEU A 1 102 ? -4.928 -1.503 -18.964 1.00 66.19 102 LEU A C 1
ATOM 844 O O . LEU A 1 102 ? -4.463 -2.257 -19.818 1.00 66.19 102 LEU A O 1
ATOM 848 N N . SER A 1 103 ? -4.628 -0.203 -18.919 1.00 75.25 103 SER A N 1
ATOM 849 C CA . SER A 1 103 ? -3.652 0.431 -19.806 1.00 75.25 103 SER A CA 1
ATOM 850 C C . SER A 1 103 ? -2.247 0.269 -19.226 1.00 75.25 103 SER A C 1
ATOM 852 O O . SER A 1 103 ? -1.862 1.004 -18.315 1.00 75.25 103 SER A O 1
ATOM 854 N N . LEU A 1 104 ? -1.476 -0.686 -19.751 1.00 83.81 104 LEU A N 1
ATOM 855 C CA . LEU A 1 104 ? -0.094 -0.956 -19.345 1.00 83.81 104 LEU A CA 1
ATOM 856 C C . LEU A 1 104 ? 0.874 -0.641 -20.488 1.00 83.81 104 LEU A C 1
ATOM 858 O O . LEU A 1 104 ? 0.708 -1.122 -21.609 1.00 83.81 104 LEU A O 1
ATOM 862 N N . ILE A 1 105 ? 1.912 0.140 -20.191 1.00 87.62 105 ILE A N 1
ATOM 863 C CA . ILE A 1 105 ? 2.998 0.425 -21.131 1.00 87.62 105 ILE A CA 1
ATOM 864 C C . ILE A 1 105 ? 4.322 0.023 -20.499 1.00 87.62 105 ILE A C 1
ATOM 866 O O . ILE A 1 105 ? 4.593 0.338 -19.338 1.00 87.62 105 ILE A O 1
ATOM 870 N N . ILE A 1 106 ? 5.159 -0.638 -21.292 1.00 89.44 106 ILE A N 1
ATOM 871 C CA . ILE A 1 106 ? 6.536 -0.972 -20.947 1.00 89.44 106 ILE A CA 1
ATOM 872 C C . ILE A 1 106 ? 7.479 -0.108 -21.768 1.00 89.44 106 ILE A C 1
ATOM 874 O O . ILE A 1 106 ? 7.424 -0.102 -22.993 1.00 89.44 106 ILE A O 1
ATOM 878 N N . TRP A 1 107 ? 8.382 0.585 -21.088 1.00 91.69 107 TRP A N 1
ATOM 879 C CA . TRP A 1 107 ? 9.543 1.223 -21.683 1.00 91.69 107 TRP A CA 1
ATOM 880 C C . TRP A 1 107 ? 10.766 0.343 -21.456 1.00 91.69 107 TRP A C 1
ATOM 882 O O . TRP A 1 107 ? 11.263 0.253 -20.331 1.00 91.69 107 TRP A O 1
ATOM 892 N N . LYS A 1 108 ? 11.284 -0.278 -22.520 1.00 91.88 108 LYS A N 1
ATOM 893 C CA . LYS A 1 108 ? 12.603 -0.917 -22.486 1.00 91.88 108 LYS A CA 1
ATOM 894 C C . LYS A 1 108 ? 13.659 0.179 -22.583 1.00 91.88 108 LYS A C 1
ATOM 896 O O . LYS A 1 108 ? 13.859 0.776 -23.641 1.00 91.88 108 LYS A O 1
ATOM 901 N N . LEU A 1 109 ? 14.307 0.462 -21.458 1.00 91.31 109 LEU A N 1
ATOM 902 C CA . LEU A 1 109 ? 15.285 1.542 -21.328 1.00 91.31 109 LEU A CA 1
ATOM 903 C C . LEU A 1 109 ? 16.662 1.108 -21.834 1.00 91.31 109 LEU A C 1
ATOM 905 O O . LEU A 1 109 ? 17.400 1.887 -22.439 1.00 91.31 109 LEU A O 1
ATOM 909 N N . SER A 1 110 ? 17.015 -0.144 -21.557 1.00 90.62 110 SER A N 1
ATOM 910 C CA . SER A 1 110 ? 18.283 -0.763 -21.920 1.00 90.62 110 SER A CA 1
ATOM 911 C C . SER A 1 110 ? 18.116 -2.278 -22.060 1.00 90.62 110 SER A C 1
ATOM 913 O O . SER A 1 110 ? 17.007 -2.805 -21.985 1.00 90.62 110 SER A O 1
ATOM 915 N N . ASP A 1 111 ? 19.226 -2.982 -22.253 1.00 87.19 111 ASP A N 1
ATOM 916 C CA . ASP A 1 111 ? 19.251 -4.448 -22.278 1.00 87.19 111 ASP A CA 1
ATOM 917 C C . ASP A 1 111 ? 19.129 -5.046 -20.867 1.00 87.19 111 ASP A C 1
ATOM 919 O O . ASP A 1 111 ? 18.815 -6.223 -20.721 1.00 87.19 111 ASP A O 1
ATOM 923 N N . ASN A 1 112 ? 19.291 -4.215 -19.827 1.00 89.00 112 ASN A N 1
ATOM 924 C CA . ASN A 1 112 ? 19.201 -4.622 -18.427 1.00 89.00 112 ASN A CA 1
ATOM 925 C C . ASN A 1 112 ? 17.988 -4.046 -17.699 1.00 89.00 112 ASN A C 1
ATOM 927 O O . ASN A 1 112 ? 17.661 -4.550 -16.635 1.00 89.00 112 ASN A O 1
ATOM 931 N N . ALA A 1 113 ? 17.354 -2.977 -18.190 1.00 91.25 113 ALA A N 1
ATOM 932 C CA . ALA A 1 113 ? 16.364 -2.225 -17.423 1.00 91.25 113 ALA A CA 1
ATOM 933 C C . ALA A 1 113 ? 15.106 -1.881 -18.221 1.00 91.25 113 ALA A C 1
ATOM 935 O O . ALA A 1 113 ? 15.160 -1.467 -19.384 1.00 91.25 113 ALA A O 1
ATOM 936 N N . ALA A 1 114 ? 13.973 -1.960 -17.530 1.00 91.62 114 ALA A N 1
ATOM 937 C CA . ALA A 1 114 ? 12.673 -1.538 -18.011 1.00 91.62 114 ALA A CA 1
ATOM 938 C C . ALA A 1 114 ? 11.947 -0.683 -16.960 1.00 91.62 114 ALA A C 1
ATOM 940 O O . ALA A 1 114 ? 12.171 -0.802 -15.753 1.00 91.62 114 ALA A O 1
ATOM 941 N N . ILE A 1 115 ? 11.061 0.186 -17.441 1.00 91.44 115 ILE A N 1
ATOM 942 C CA . ILE A 1 115 ? 10.010 0.820 -16.644 1.00 91.44 115 ILE A CA 1
ATOM 943 C C . ILE A 1 115 ? 8.674 0.302 -17.146 1.00 91.44 115 ILE A C 1
ATOM 945 O O . ILE A 1 115 ? 8.440 0.282 -18.351 1.00 91.44 115 ILE A O 1
ATOM 949 N N . THR A 1 116 ? 7.763 -0.014 -16.239 1.00 88.38 116 THR A N 1
ATOM 950 C CA . THR A 1 116 ? 6.351 -0.180 -16.575 1.00 88.38 116 THR A CA 1
ATOM 951 C C . THR A 1 116 ? 5.524 0.903 -15.917 1.00 88.38 116 THR A C 1
ATOM 953 O O . THR A 1 116 ? 5.745 1.225 -14.751 1.00 88.38 116 THR A O 1
ATOM 956 N N . ILE A 1 117 ? 4.547 1.440 -16.638 1.00 86.06 117 ILE A N 1
ATOM 957 C CA . ILE A 1 117 ? 3.524 2.307 -16.055 1.00 86.06 117 ILE A CA 1
ATOM 958 C C . ILE A 1 117 ? 2.171 1.710 -16.388 1.00 86.06 117 ILE A C 1
ATOM 960 O O . ILE A 1 117 ? 1.881 1.478 -17.563 1.00 86.06 117 ILE A O 1
ATOM 964 N N . TYR A 1 118 ? 1.351 1.488 -15.365 1.00 80.44 118 TYR A N 1
ATOM 965 C CA . TYR A 1 118 ? -0.061 1.192 -15.562 1.00 80.44 118 TYR A CA 1
ATOM 966 C C . TYR A 1 118 ? -0.935 2.337 -15.069 1.00 80.44 118 TYR A C 1
ATOM 968 O O . TYR A 1 118 ? -0.615 3.011 -14.090 1.00 80.44 118 TYR A O 1
ATOM 976 N N . THR A 1 119 ? -2.048 2.556 -15.758 1.00 73.81 119 THR A N 1
ATOM 977 C CA . THR A 1 119 ? -3.052 3.566 -15.414 1.00 73.81 119 THR A CA 1
ATOM 978 C C . THR A 1 119 ? -4.442 3.078 -15.818 1.00 73.81 119 THR A C 1
ATOM 980 O O . THR A 1 119 ? -4.584 2.201 -16.667 1.00 73.81 119 THR A O 1
ATOM 983 N N . GLU A 1 120 ? -5.473 3.676 -15.225 1.00 66.25 120 GLU A N 1
ATOM 984 C CA . GLU A 1 120 ? -6.869 3.527 -15.656 1.00 66.25 120 GLU A CA 1
ATOM 985 C C . GLU A 1 120 ? -7.204 4.457 -16.855 1.00 66.25 120 GLU A C 1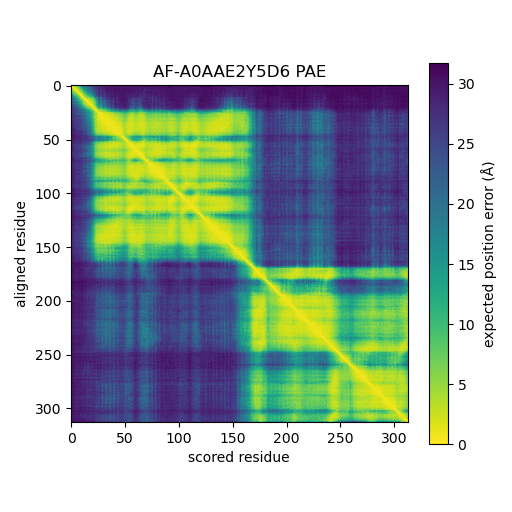
ATOM 987 O O . GLU A 1 120 ? -8.304 4.397 -17.395 1.00 66.25 120 GLU A O 1
ATOM 992 N N . GLY A 1 121 ? -6.275 5.328 -17.285 1.00 63.19 121 GLY A N 1
ATOM 993 C CA . GLY A 1 121 ? -6.451 6.282 -18.393 1.00 63.19 121 GLY A CA 1
ATOM 994 C C . GLY A 1 121 ? -6.005 5.792 -19.784 1.00 63.19 121 GLY A C 1
ATOM 995 O O . GLY A 1 121 ? -5.543 4.667 -19.963 1.00 63.19 121 GLY A O 1
ATOM 996 N N . GLY A 1 122 ? -6.123 6.658 -20.799 1.00 66.50 122 GLY A N 1
ATOM 997 C CA . GLY A 1 122 ? -5.793 6.334 -22.197 1.00 66.50 122 GLY A CA 1
ATOM 998 C C . GLY A 1 122 ? -4.287 6.247 -22.504 1.00 66.50 122 GLY A C 1
ATOM 999 O O . GLY A 1 122 ? -3.515 7.142 -22.156 1.00 66.50 122 GLY A O 1
ATOM 1000 N N . LEU A 1 123 ? -3.878 5.198 -23.232 1.00 72.12 123 LEU A N 1
ATOM 1001 C CA . LEU A 1 123 ? -2.479 4.870 -23.570 1.00 72.12 123 LEU A CA 1
ATOM 1002 C C . LEU A 1 123 ? -1.745 5.954 -24.382 1.00 72.12 123 LEU A C 1
ATOM 1004 O O . LEU A 1 123 ? -0.554 6.189 -24.175 1.00 72.12 123 LEU A O 1
ATOM 1008 N N . GLY A 1 124 ? -2.438 6.628 -25.306 1.00 69.56 124 GLY A N 1
ATOM 1009 C CA . GLY A 1 124 ? -1.803 7.536 -26.271 1.00 69.56 124 GLY A CA 1
ATOM 1010 C C . GLY A 1 124 ? -1.082 8.721 -25.622 1.00 69.56 124 GLY A C 1
ATOM 1011 O O . GLY A 1 124 ? 0.045 9.060 -25.987 1.00 69.56 124 GLY A O 1
ATOM 1012 N N . ALA A 1 125 ? -1.687 9.315 -24.595 1.00 70.12 125 ALA A N 1
ATOM 1013 C CA . ALA A 1 125 ? -1.092 10.456 -23.915 1.00 70.12 125 ALA A CA 1
ATOM 1014 C C . ALA A 1 125 ? 0.097 10.044 -23.015 1.00 70.12 125 ALA A C 1
ATOM 1016 O O . ALA A 1 125 ? 1.019 10.841 -22.839 1.00 70.12 125 ALA A O 1
ATOM 1017 N N . LEU A 1 126 ? 0.156 8.800 -22.523 1.00 76.56 126 LEU A N 1
ATOM 1018 C CA . LEU A 1 126 ? 1.350 8.271 -21.851 1.00 76.56 126 LEU A CA 1
ATOM 1019 C C . LEU A 1 126 ? 2.494 8.008 -22.837 1.00 76.56 126 LEU A C 1
ATOM 1021 O O . LEU A 1 126 ? 3.640 8.355 -22.550 1.00 76.56 126 LEU A O 1
ATOM 1025 N N . LEU A 1 127 ? 2.198 7.461 -24.021 1.00 82.25 127 LEU A N 1
ATOM 1026 C CA . LEU A 1 127 ? 3.208 7.240 -25.063 1.00 82.25 127 LEU A CA 1
ATOM 1027 C C . LEU A 1 127 ? 3.877 8.550 -25.503 1.00 82.25 127 LEU A C 1
ATOM 1029 O O . LEU A 1 127 ? 5.083 8.555 -25.756 1.00 82.25 127 LEU A O 1
ATOM 1033 N N . SER A 1 128 ? 3.152 9.675 -25.483 1.00 81.75 128 SER A N 1
ATOM 1034 C CA . SER A 1 128 ? 3.726 11.006 -25.748 1.00 81.75 128 SER A CA 1
ATOM 1035 C C . SER A 1 128 ? 4.861 11.398 -24.784 1.00 81.75 128 SER A C 1
ATOM 1037 O O . SER A 1 128 ? 5.720 12.213 -25.119 1.00 81.75 128 SER A O 1
ATOM 1039 N N . LYS A 1 129 ? 4.917 10.787 -23.592 1.00 84.38 129 LYS A N 1
ATOM 1040 C CA . LYS A 1 129 ? 5.946 11.030 -22.568 1.00 84.38 129 LYS A CA 1
ATOM 1041 C C . LYS A 1 129 ? 7.185 10.152 -22.739 1.00 84.38 129 LYS A C 1
ATOM 1043 O O . LYS A 1 129 ? 8.122 10.268 -21.950 1.00 84.38 129 LYS A O 1
ATOM 1048 N N . THR A 1 130 ? 7.237 9.325 -23.786 1.00 87.88 130 THR A N 1
ATOM 1049 C CA . THR A 1 130 ? 8.372 8.435 -24.075 1.00 87.88 130 THR A CA 1
ATOM 1050 C C . THR A 1 130 ? 9.722 9.161 -24.072 1.00 87.88 130 THR A C 1
ATOM 1052 O O . THR A 1 130 ? 10.607 8.691 -23.361 1.00 87.88 130 THR A O 1
ATOM 1055 N N . PRO A 1 131 ? 9.917 10.321 -24.735 1.00 89.31 131 PRO A N 1
ATOM 1056 C CA . PRO A 1 131 ? 11.212 11.010 -24.701 1.00 89.31 131 PRO A CA 1
ATOM 1057 C C . PRO A 1 131 ? 11.650 11.401 -23.282 1.00 89.31 131 PRO A C 1
ATOM 1059 O O . PRO A 1 131 ? 12.824 11.281 -22.930 1.00 89.31 131 PRO A O 1
ATOM 1062 N N . TYR A 1 132 ? 10.697 11.815 -22.442 1.00 88.88 132 TYR A N 1
ATOM 1063 C CA . TYR A 1 132 ? 10.957 12.199 -21.056 1.00 88.88 132 TYR A CA 1
ATOM 1064 C C . TYR A 1 132 ? 11.326 10.995 -20.184 1.00 88.88 132 TYR A C 1
ATOM 1066 O O . TYR A 1 132 ? 12.270 11.066 -19.403 1.00 88.88 132 TYR A O 1
ATOM 1074 N N . ILE A 1 133 ? 10.628 9.868 -20.337 1.00 88.50 133 ILE A N 1
ATOM 1075 C CA . ILE A 1 133 ? 10.944 8.629 -19.608 1.00 88.50 133 ILE A CA 1
ATOM 1076 C C . ILE A 1 133 ? 12.312 8.095 -20.051 1.00 88.50 133 ILE A C 1
ATOM 1078 O O . ILE A 1 133 ? 13.169 7.795 -19.216 1.00 88.50 133 ILE A O 1
ATOM 1082 N N . MET A 1 134 ? 12.567 8.072 -21.362 1.00 89.75 134 MET A N 1
ATOM 1083 C CA . MET A 1 134 ? 13.827 7.595 -21.934 1.00 89.75 134 MET A CA 1
ATOM 1084 C C . MET A 1 134 ? 15.033 8.460 -21.528 1.00 89.75 134 MET A C 1
ATOM 1086 O O . MET A 1 134 ? 16.147 7.936 -21.463 1.00 89.75 134 MET A O 1
ATOM 1090 N N . HIS A 1 135 ? 14.843 9.734 -21.158 1.00 92.25 135 HIS A N 1
ATOM 1091 C CA . HIS A 1 135 ? 15.904 10.580 -20.587 1.00 92.25 135 HIS A CA 1
ATOM 1092 C C . HIS A 1 135 ? 16.541 9.966 -19.325 1.00 92.25 135 HIS A C 1
ATOM 1094 O O . HIS A 1 135 ? 17.726 10.174 -19.049 1.00 92.25 135 HIS A O 1
ATOM 1100 N N . PHE A 1 136 ? 15.787 9.170 -18.561 1.00 90.94 136 PHE A N 1
ATOM 1101 C CA . PHE A 1 136 ? 16.291 8.514 -17.354 1.00 90.94 136 PHE A CA 1
ATOM 1102 C C . PHE A 1 136 ? 16.985 7.172 -17.618 1.00 90.94 136 PHE A C 1
ATOM 1104 O O . PHE A 1 136 ? 17.604 6.643 -16.692 1.00 90.94 136 PHE A O 1
ATOM 1111 N N . SER A 1 137 ? 16.967 6.657 -18.855 1.00 90.88 137 SER A N 1
ATOM 1112 C CA . SER A 1 137 ? 17.434 5.301 -19.196 1.00 90.88 137 SER A CA 1
ATOM 1113 C C . SER A 1 137 ? 18.830 4.995 -18.665 1.00 90.88 137 SER A C 1
ATOM 1115 O O . SER A 1 137 ? 19.007 4.037 -17.921 1.00 90.88 137 SER A O 1
ATOM 1117 N N . LYS A 1 138 ? 19.815 5.858 -18.952 1.00 91.00 138 LYS A N 1
ATOM 1118 C CA . LYS A 1 138 ? 21.211 5.654 -18.523 1.00 91.00 138 LYS A CA 1
ATOM 1119 C C . LYS A 1 138 ? 21.360 5.618 -17.000 1.00 91.00 138 LYS A C 1
ATOM 1121 O O . LYS A 1 138 ? 22.150 4.842 -16.473 1.00 91.00 138 LYS A O 1
ATOM 1126 N N . LYS A 1 139 ? 20.619 6.469 -16.283 1.00 91.19 139 LYS A N 1
ATOM 1127 C CA . LYS A 1 139 ? 20.676 6.527 -14.813 1.00 91.19 139 LYS A CA 1
ATOM 1128 C C . LYS A 1 139 ? 20.021 5.300 -14.191 1.00 91.19 139 LYS A C 1
ATOM 1130 O O . LYS A 1 139 ? 20.543 4.785 -13.211 1.00 91.19 139 LYS A O 1
ATOM 1135 N N . ILE A 1 140 ? 18.889 4.862 -14.738 1.00 90.44 140 ILE A N 1
ATOM 1136 C CA . ILE A 1 140 ? 18.162 3.692 -14.241 1.00 90.44 140 ILE A CA 1
ATOM 1137 C C . ILE A 1 140 ? 18.958 2.420 -14.513 1.00 90.44 140 ILE A C 1
ATOM 1139 O O . ILE A 1 140 ? 19.167 1.655 -13.581 1.00 90.44 140 ILE A O 1
ATOM 1143 N N . ASP A 1 141 ? 19.477 2.245 -15.728 1.00 90.88 141 ASP A N 1
ATOM 1144 C CA . ASP A 1 141 ? 20.308 1.101 -16.110 1.00 90.88 141 ASP A CA 1
ATOM 1145 C C . ASP A 1 141 ? 21.489 0.902 -15.148 1.00 90.88 141 ASP A C 1
ATOM 1147 O O . ASP A 1 141 ? 21.632 -0.162 -14.554 1.00 90.88 141 ASP A O 1
ATOM 1151 N N . GLN A 1 142 ? 22.253 1.962 -14.862 1.00 91.06 142 GLN A N 1
ATOM 1152 C CA . GLN A 1 142 ? 23.363 1.907 -13.901 1.00 91.06 142 GLN A CA 1
ATOM 1153 C C . GLN A 1 142 ? 22.940 1.459 -12.495 1.00 91.06 142 GLN A C 1
ATOM 1155 O O . GLN A 1 142 ? 23.717 0.816 -11.790 1.00 91.06 142 GLN A O 1
ATOM 1160 N N . MET A 1 143 ? 21.739 1.834 -12.050 1.00 89.38 143 MET A N 1
ATOM 1161 C CA . MET A 1 143 ? 21.227 1.433 -10.738 1.00 89.38 143 MET A CA 1
ATOM 1162 C C . MET A 1 143 ? 20.711 -0.005 -10.758 1.00 89.38 143 MET A C 1
ATOM 1164 O O . MET A 1 143 ? 21.005 -0.756 -9.835 1.00 89.38 143 MET A O 1
ATOM 1168 N N . VAL A 1 144 ? 19.995 -0.397 -11.812 1.00 87.81 144 VAL A N 1
ATOM 1169 C CA . VAL A 1 144 ? 19.449 -1.747 -11.992 1.00 87.81 144 VAL A CA 1
ATOM 1170 C C . VAL A 1 144 ? 20.565 -2.779 -12.133 1.00 87.81 144 VAL A C 1
ATOM 1172 O O . VAL A 1 144 ? 20.505 -3.809 -11.471 1.00 87.81 144 VAL A O 1
ATOM 1175 N N . VAL A 1 145 ? 21.622 -2.493 -12.899 1.00 88.44 145 VAL A N 1
ATOM 1176 C CA . VAL A 1 145 ? 22.800 -3.374 -13.016 1.00 88.44 145 VAL A CA 1
ATOM 1177 C C . VAL A 1 145 ? 23.441 -3.604 -11.649 1.00 88.44 145 VAL A C 1
ATOM 1179 O O . VAL A 1 145 ? 23.703 -4.743 -11.276 1.00 88.44 145 VAL A O 1
ATOM 1182 N N . LYS A 1 146 ? 23.621 -2.539 -10.857 1.00 86.25 146 LYS A N 1
ATOM 1183 C CA . LYS A 1 146 ? 24.147 -2.651 -9.490 1.00 86.25 146 LYS A CA 1
ATOM 1184 C C . LYS A 1 146 ? 23.240 -3.480 -8.584 1.00 86.25 146 LYS A C 1
ATOM 1186 O O . LYS A 1 146 ? 23.732 -4.301 -7.831 1.00 86.25 146 LYS A O 1
ATOM 1191 N N . LEU A 1 147 ? 21.927 -3.268 -8.639 1.00 82.62 147 LEU A N 1
ATOM 1192 C CA . LEU A 1 147 ? 20.975 -3.990 -7.791 1.00 82.62 147 LEU A CA 1
ATOM 1193 C C . LEU A 1 147 ? 20.753 -5.441 -8.239 1.00 82.62 147 LEU A C 1
ATOM 1195 O O . LEU A 1 147 ? 20.328 -6.267 -7.435 1.00 82.62 147 LEU A O 1
ATOM 1199 N N . SER A 1 148 ? 21.047 -5.767 -9.498 1.00 81.75 148 SER A N 1
ATOM 1200 C CA . SER A 1 148 ? 20.876 -7.116 -10.044 1.00 81.75 148 SER A CA 1
ATOM 1201 C C . SER A 1 148 ? 21.846 -8.134 -9.440 1.00 81.75 148 SER A C 1
ATOM 1203 O O . SER A 1 148 ? 21.545 -9.320 -9.489 1.00 81.75 148 SER A O 1
ATOM 1205 N N . SER A 1 149 ? 22.951 -7.699 -8.819 1.00 79.50 149 SER A N 1
ATOM 1206 C CA . SER A 1 149 ? 23.857 -8.593 -8.080 1.00 79.50 149 SER A CA 1
ATOM 1207 C C . SER A 1 149 ? 23.295 -9.071 -6.736 1.00 79.50 149 SER A C 1
ATOM 1209 O O . SER A 1 149 ? 23.836 -10.000 -6.142 1.00 79.50 149 SER A O 1
ATOM 1211 N N . LEU A 1 150 ? 22.217 -8.452 -6.243 1.00 74.38 150 LEU A N 1
ATOM 1212 C CA . LEU A 1 150 ? 21.554 -8.873 -5.011 1.00 74.38 150 LEU A CA 1
ATOM 1213 C C . LEU A 1 150 ? 20.668 -10.109 -5.268 1.00 74.38 150 LEU A C 1
ATOM 1215 O O . LEU A 1 150 ? 20.128 -10.245 -6.368 1.00 74.38 150 LEU A O 1
ATOM 1219 N N . PRO A 1 151 ? 20.416 -10.970 -4.270 1.00 70.25 151 PRO A N 1
ATOM 1220 C CA . PRO A 1 151 ? 19.376 -12.001 -4.322 1.00 70.25 151 PRO A CA 1
ATOM 1221 C C . PRO A 1 151 ? 17.977 -11.417 -4.583 1.00 70.25 151 PRO A C 1
ATOM 1223 O O . PRO A 1 151 ? 17.721 -10.228 -4.354 1.00 70.25 151 PRO A O 1
ATOM 1226 N N . ALA A 1 152 ? 17.055 -12.225 -5.111 1.00 61.19 152 ALA A N 1
ATOM 1227 C CA . ALA A 1 152 ? 15.690 -11.782 -5.417 1.00 61.19 152 ALA A CA 1
ATOM 1228 C C . ALA A 1 152 ? 14.914 -11.412 -4.145 1.00 61.19 152 ALA A C 1
ATOM 1230 O O . ALA A 1 152 ? 14.277 -10.360 -4.083 1.00 61.19 152 ALA A O 1
ATOM 1231 N N . GLU A 1 153 ? 15.070 -12.231 -3.110 1.00 59.28 153 GLU A N 1
ATOM 1232 C CA . GLU A 1 153 ? 14.466 -12.087 -1.789 1.00 59.28 153 GLU A CA 1
ATOM 1233 C C . GLU A 1 153 ? 14.927 -10.795 -1.109 1.00 59.28 153 GLU A C 1
ATOM 1235 O O . GLU A 1 153 ? 14.138 -10.091 -0.481 1.00 59.28 153 GLU A O 1
ATOM 1240 N N . GLU A 1 154 ? 16.200 -10.434 -1.286 1.00 64.94 154 GLU A N 1
ATOM 1241 C CA . GLU A 1 154 ? 16.761 -9.214 -0.717 1.00 64.94 154 GLU A CA 1
ATOM 1242 C C . GLU A 1 154 ? 16.226 -7.963 -1.423 1.00 64.94 154 GLU A C 1
ATOM 1244 O O . GLU A 1 154 ? 15.901 -6.974 -0.772 1.00 64.94 154 GLU A O 1
ATOM 1249 N N . CYS A 1 155 ? 16.048 -8.000 -2.746 1.00 60.75 155 CYS A N 1
ATOM 1250 C CA . CYS A 1 155 ? 15.407 -6.898 -3.463 1.00 60.75 155 CYS A CA 1
ATOM 1251 C C . CYS A 1 155 ? 13.935 -6.733 -3.092 1.00 60.75 155 CYS A C 1
ATOM 1253 O O . CYS A 1 155 ? 13.492 -5.594 -2.967 1.00 60.75 155 CYS A O 1
ATOM 1255 N N . LEU A 1 156 ? 13.211 -7.833 -2.867 1.00 58.69 156 LEU A N 1
ATOM 1256 C CA . LEU A 1 156 ? 11.833 -7.788 -2.384 1.00 58.69 156 LEU A CA 1
ATOM 1257 C C . LEU A 1 156 ? 11.768 -7.188 -0.973 1.00 58.69 156 LEU A C 1
ATOM 1259 O O . LEU A 1 156 ? 10.983 -6.279 -0.740 1.00 58.69 156 LEU A O 1
ATOM 1263 N N . MET A 1 157 ? 12.650 -7.610 -0.063 1.00 59.16 157 MET A N 1
ATOM 1264 C CA . MET A 1 157 ? 12.761 -7.033 1.281 1.00 59.16 157 MET A CA 1
ATOM 1265 C C . MET A 1 157 ? 13.128 -5.547 1.257 1.00 59.16 157 MET A C 1
ATOM 1267 O O . MET A 1 157 ? 12.605 -4.768 2.048 1.00 59.16 157 MET A O 1
ATOM 1271 N N . LEU A 1 158 ? 14.035 -5.128 0.371 1.00 60.00 158 LEU A N 1
ATOM 1272 C CA . LEU A 1 158 ? 14.416 -3.722 0.217 1.00 60.00 158 LEU A CA 1
ATOM 1273 C C . LEU A 1 158 ? 13.283 -2.909 -0.423 1.00 60.00 158 LEU A C 1
ATOM 1275 O O . LEU A 1 158 ? 13.054 -1.776 -0.009 1.00 60.00 158 LEU A O 1
ATOM 1279 N N . TYR A 1 159 ? 12.545 -3.486 -1.374 1.00 58.22 159 TYR A N 1
ATOM 1280 C CA . TYR A 1 159 ? 11.309 -2.917 -1.902 1.00 58.22 159 TYR A CA 1
ATOM 1281 C C . TYR A 1 159 ? 10.278 -2.744 -0.784 1.00 58.22 159 TYR A C 1
ATOM 1283 O O . TYR A 1 159 ? 9.831 -1.627 -0.560 1.00 58.22 159 TYR A O 1
ATOM 1291 N N . GLU A 1 160 ? 9.958 -3.784 -0.019 1.00 56.59 160 GLU A N 1
ATOM 1292 C CA . GLU A 1 160 ? 9.029 -3.687 1.108 1.00 56.59 160 GLU A CA 1
ATOM 1293 C C . GLU A 1 160 ? 9.504 -2.624 2.110 1.00 56.59 160 GLU A C 1
ATOM 1295 O O . GLU A 1 160 ? 8.765 -1.705 2.443 1.00 56.59 160 GLU A O 1
ATOM 1300 N N . LYS A 1 161 ? 10.780 -2.661 2.501 1.00 57.31 161 LYS A N 1
ATOM 1301 C CA . LYS A 1 161 ? 11.382 -1.729 3.463 1.00 57.31 161 LYS A CA 1
ATOM 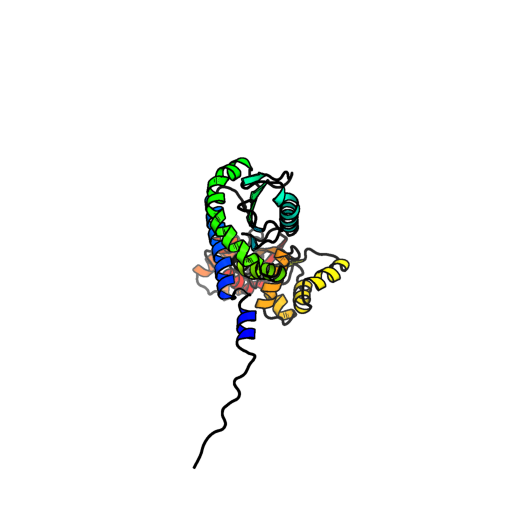1302 C C . LYS A 1 161 ? 11.417 -0.277 2.989 1.00 57.31 161 LYS A C 1
ATOM 1304 O O . LYS A 1 161 ? 11.266 0.604 3.814 1.00 57.31 161 LYS A O 1
ATOM 1309 N N . PHE A 1 162 ? 11.673 0.006 1.712 1.00 52.00 162 PHE A N 1
ATOM 1310 C CA . PHE A 1 162 ? 11.868 1.383 1.225 1.00 52.00 162 PHE A CA 1
ATOM 1311 C C . PHE A 1 162 ? 10.695 1.944 0.432 1.00 52.00 162 PHE A C 1
ATOM 1313 O O . PHE A 1 162 ? 10.648 3.148 0.196 1.00 52.00 162 PHE A O 1
ATOM 1320 N N . THR A 1 163 ? 9.758 1.093 0.036 1.00 46.78 163 THR A N 1
ATOM 1321 C CA . THR A 1 163 ? 8.601 1.477 -0.771 1.00 46.78 163 THR A CA 1
ATOM 1322 C C . THR A 1 163 ? 7.327 1.484 0.063 1.00 46.78 163 THR A C 1
ATOM 1324 O O . THR A 1 163 ? 6.513 2.390 -0.098 1.00 46.78 163 THR A O 1
ATOM 1327 N N . LEU A 1 164 ? 7.193 0.564 1.032 1.00 47.78 164 LEU A N 1
ATOM 1328 C CA . LEU A 1 164 ? 6.090 0.595 2.003 1.00 47.78 164 LEU A CA 1
ATOM 1329 C C . LEU A 1 164 ? 6.341 1.605 3.136 1.00 47.78 164 LEU A C 1
ATOM 1331 O O . LEU A 1 164 ? 5.376 2.170 3.641 1.00 47.78 164 LEU A O 1
ATOM 1335 N N . ASP A 1 165 ? 7.602 1.923 3.467 1.00 41.50 165 ASP A N 1
ATOM 1336 C CA . ASP A 1 165 ? 7.932 3.055 4.364 1.00 41.50 165 ASP A CA 1
ATOM 1337 C C . ASP A 1 165 ? 7.584 4.424 3.734 1.00 41.50 165 ASP A C 1
ATOM 1339 O O . ASP A 1 165 ? 7.485 5.430 4.439 1.00 41.50 165 ASP A O 1
ATOM 1343 N N . GLY A 1 166 ? 7.423 4.484 2.403 1.00 37.59 166 GLY A N 1
ATOM 1344 C CA . GLY A 1 166 ? 7.105 5.706 1.653 1.00 37.59 166 GLY A CA 1
ATOM 1345 C C . GLY A 1 166 ? 5.606 6.002 1.542 1.00 37.59 166 GLY A C 1
ATOM 1346 O O . GLY A 1 166 ? 5.212 7.168 1.497 1.00 37.59 166 GLY A O 1
ATOM 1347 N N . SER A 1 167 ? 4.749 4.975 1.565 1.00 40.22 167 SER A N 1
ATOM 1348 C CA . SER A 1 167 ? 3.302 5.144 1.712 1.00 40.22 167 SER A CA 1
ATOM 1349 C C . SER A 1 167 ? 2.957 5.250 3.196 1.00 40.22 167 SER A C 1
ATOM 1351 O O . SER A 1 167 ? 2.550 4.276 3.828 1.00 40.22 167 SER A O 1
ATOM 1353 N N . ARG A 1 168 ? 3.122 6.449 3.760 1.00 39.81 168 ARG A N 1
ATOM 1354 C CA . ARG A 1 168 ? 2.530 6.821 5.051 1.00 39.81 168 ARG A CA 1
ATOM 1355 C C . ARG A 1 168 ? 1.002 6.859 4.951 1.00 39.81 168 ARG A C 1
ATOM 1357 O O . ARG A 1 168 ? 0.394 7.921 5.005 1.00 39.81 168 ARG A O 1
ATOM 1364 N N . SER A 1 169 ? 0.380 5.697 4.868 1.00 48.28 169 SER A N 1
ATOM 1365 C CA . SER A 1 169 ? -0.775 5.453 5.719 1.00 48.28 169 SER A CA 1
ATOM 1366 C C . SER A 1 169 ? -0.190 4.749 6.932 1.00 48.28 169 SER A C 1
ATOM 1368 O O . SER A 1 169 ? -0.132 3.524 6.976 1.00 48.28 169 SER A O 1
ATOM 1370 N N . GLU A 1 170 ? 0.402 5.531 7.842 1.00 63.47 170 GLU A N 1
ATOM 1371 C CA . GLU A 1 170 ? 0.832 4.993 9.130 1.00 63.47 170 GLU A CA 1
ATOM 1372 C C . GLU A 1 170 ? -0.390 4.310 9.733 1.00 63.47 170 GLU A C 1
ATOM 1374 O O . GLU A 1 170 ? -1.397 4.973 9.958 1.00 63.47 170 GLU A O 1
ATOM 1379 N N . ILE A 1 171 ? -0.332 2.989 9.910 1.00 72.19 171 ILE A N 1
ATOM 1380 C CA . ILE A 1 171 ? -1.456 2.248 10.470 1.00 72.19 171 ILE A CA 1
ATOM 1381 C C . ILE A 1 171 ? -1.677 2.770 11.890 1.00 72.19 171 ILE A C 1
ATOM 1383 O O . ILE A 1 171 ? -0.860 2.562 12.805 1.00 72.19 171 ILE A O 1
ATOM 1387 N N . LEU A 1 172 ? -2.768 3.512 12.062 1.00 76.44 172 LEU A N 1
ATOM 1388 C CA . LEU A 1 172 ? -3.095 4.117 13.340 1.00 76.44 172 LEU A CA 1
ATOM 1389 C C . LEU A 1 172 ? -3.576 3.033 14.308 1.00 76.44 172 LEU A C 1
ATOM 1391 O O . LEU A 1 172 ? -4.038 1.962 13.919 1.00 76.44 172 LEU A O 1
ATOM 1395 N N . ARG A 1 173 ? -3.412 3.293 15.606 1.00 80.75 173 ARG A N 1
ATOM 1396 C CA . ARG A 1 173 ? -3.702 2.312 16.667 1.00 80.75 173 ARG A CA 1
ATOM 1397 C C . ARG A 1 173 ? -5.174 1.899 16.703 1.00 80.75 173 ARG A C 1
ATOM 1399 O O . ARG A 1 173 ? -5.479 0.768 17.065 1.00 80.75 173 ARG A O 1
ATOM 1406 N N . HIS A 1 174 ? -6.048 2.810 16.291 1.00 77.00 174 HIS A N 1
ATOM 1407 C CA . HIS A 1 174 ? -7.500 2.670 16.284 1.00 77.00 174 HIS A CA 1
ATOM 1408 C C . HIS A 1 174 ? -8.076 2.129 14.973 1.00 77.00 174 HIS A C 1
ATOM 1410 O O . HIS A 1 174 ? -9.284 1.905 14.889 1.00 77.00 174 HIS A O 1
ATOM 1416 N N . GLU A 1 175 ? -7.242 1.925 13.948 1.00 80.56 175 GLU A N 1
ATOM 1417 C CA . GLU A 1 175 ? -7.708 1.363 12.682 1.00 80.56 175 GLU A CA 1
ATOM 1418 C C . GLU A 1 175 ? -8.181 -0.082 12.864 1.00 80.56 175 GLU A C 1
ATOM 1420 O O . GLU A 1 175 ? -7.662 -0.837 13.691 1.00 80.56 175 GLU A O 1
ATOM 1425 N N . ILE A 1 176 ? -9.172 -0.467 12.062 1.00 85.69 176 ILE A N 1
ATOM 1426 C CA . ILE A 1 176 ? -9.717 -1.821 12.025 1.00 85.69 176 ILE A CA 1
ATOM 1427 C C . ILE A 1 176 ? -9.454 -2.420 10.654 1.00 85.69 176 ILE A C 1
ATOM 1429 O O . ILE A 1 176 ? -9.506 -1.753 9.617 1.00 85.69 176 ILE A O 1
ATOM 1433 N N . PHE A 1 177 ? -9.211 -3.721 10.668 1.00 86.19 177 PHE A N 1
ATOM 1434 C CA . PHE A 1 177 ? -8.922 -4.499 9.487 1.00 86.19 177 PHE A CA 1
ATOM 1435 C C . PHE A 1 177 ? -9.783 -5.754 9.445 1.00 86.19 177 PHE A C 1
ATOM 1437 O O . PHE A 1 177 ? -10.150 -6.295 10.486 1.00 86.19 177 PHE A O 1
ATOM 1444 N N . SER A 1 178 ? -10.106 -6.215 8.240 1.00 85.31 178 SER A N 1
ATOM 1445 C CA . SER A 1 178 ? -10.899 -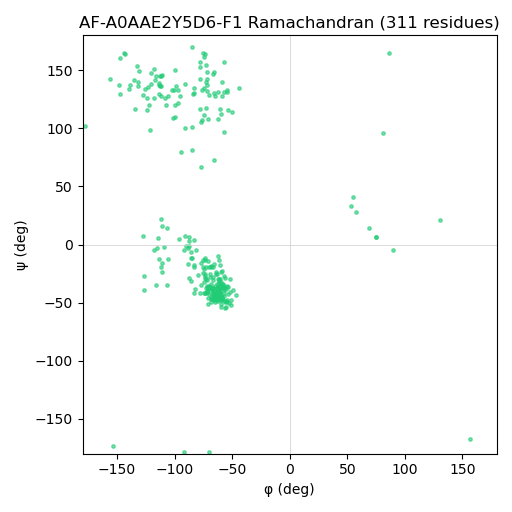7.417 7.996 1.00 85.31 178 SER A CA 1
ATOM 1446 C C . SER A 1 178 ? -10.088 -8.424 7.179 1.00 85.31 178 SER A C 1
ATOM 1448 O O . SER A 1 178 ? -9.389 -8.018 6.241 1.00 85.31 178 SER A O 1
ATOM 1450 N N . PRO A 1 179 ? -10.145 -9.724 7.517 1.00 84.44 179 PRO A N 1
ATOM 1451 C CA . PRO A 1 179 ? -9.474 -10.748 6.736 1.00 84.44 179 PRO A CA 1
ATOM 1452 C C . PRO A 1 179 ? -10.221 -10.963 5.415 1.00 84.44 179 PRO A C 1
ATOM 1454 O O . PRO A 1 179 ? -11.449 -11.002 5.368 1.00 84.44 179 PRO A O 1
ATOM 1457 N N . VAL A 1 180 ? -9.473 -11.136 4.329 1.00 76.31 180 VAL A N 1
ATOM 1458 C CA . VAL A 1 180 ? -10.032 -11.434 2.998 1.00 76.31 180 VAL A CA 1
ATOM 1459 C C . VAL A 1 180 ? -10.206 -12.941 2.787 1.00 76.31 180 VAL A C 1
ATOM 1461 O O . VAL A 1 180 ? -10.952 -13.375 1.912 1.00 76.31 180 VAL A O 1
ATOM 1464 N N . PHE A 1 181 ? -9.553 -13.761 3.610 1.00 67.81 181 PHE A N 1
ATOM 1465 C CA . PHE A 1 181 ? -9.579 -15.215 3.493 1.00 67.81 181 PHE A CA 1
ATOM 1466 C C . PHE A 1 181 ? -10.575 -15.850 4.458 1.00 67.81 181 PHE A C 1
ATOM 1468 O O . PHE A 1 181 ? -10.626 -15.493 5.631 1.00 67.81 181 PHE A O 1
ATOM 1475 N N . GLN A 1 182 ? -11.339 -16.826 3.963 1.00 54.53 182 GLN A N 1
ATOM 1476 C CA . GLN A 1 182 ? -12.421 -17.470 4.719 1.00 54.53 182 GLN A CA 1
ATOM 1477 C C . GLN A 1 182 ? -12.181 -18.964 5.018 1.00 54.53 182 GLN A C 1
ATOM 1479 O O . GLN A 1 182 ? -12.991 -19.575 5.706 1.00 54.53 182 GLN A O 1
ATOM 1484 N N . THR A 1 183 ? -11.087 -19.582 4.546 1.00 51.53 183 THR A N 1
ATOM 1485 C CA . THR A 1 183 ? -10.941 -21.057 4.574 1.00 51.53 183 THR A CA 1
ATOM 1486 C C . THR A 1 183 ? -9.614 -21.579 5.130 1.00 51.53 183 THR A C 1
ATOM 1488 O O . THR A 1 183 ? -8.535 -21.109 4.768 1.00 51.53 183 THR A O 1
ATOM 1491 N N . ASN A 1 184 ? -9.707 -22.658 5.921 1.00 54.38 184 ASN A N 1
ATOM 1492 C CA . ASN A 1 184 ? -8.591 -23.381 6.550 1.00 54.38 184 ASN A CA 1
ATOM 1493 C C . ASN A 1 184 ? -7.525 -23.905 5.562 1.00 54.38 184 ASN A C 1
ATOM 1495 O O . ASN A 1 184 ? -6.355 -24.004 5.928 1.00 54.38 184 ASN A O 1
ATOM 1499 N N . GLU A 1 185 ? -7.880 -24.186 4.303 1.00 52.38 185 GLU A N 1
ATOM 1500 C CA . GLU A 1 185 ? -6.935 -24.681 3.284 1.00 52.38 185 GLU A CA 1
ATOM 1501 C C . GLU A 1 185 ? -5.824 -23.677 2.926 1.00 52.38 185 GLU A C 1
ATOM 1503 O O . GLU A 1 185 ? -4.725 -24.074 2.533 1.00 52.38 185 GLU A O 1
ATOM 1508 N N . GLN A 1 186 ? -6.055 -22.373 3.111 1.00 59.56 186 GLN A N 1
ATOM 1509 C CA . GLN A 1 186 ? -5.080 -21.326 2.779 1.00 59.56 186 GLN A CA 1
ATOM 1510 C C . GLN A 1 186 ? -4.079 -21.050 3.912 1.00 59.56 186 GLN A C 1
ATOM 1512 O O . GLN A 1 186 ? -3.033 -20.446 3.674 1.00 59.56 186 GLN A O 1
ATOM 1517 N N . LYS A 1 187 ? -4.323 -21.573 5.120 1.00 57.06 187 LYS A N 1
ATOM 1518 C CA . LYS A 1 187 ? -3.443 -21.419 6.290 1.00 57.06 187 LYS A CA 1
ATOM 1519 C C . LYS A 1 187 ? -2.058 -22.042 6.070 1.00 57.06 187 LYS A C 1
ATOM 1521 O O . LYS A 1 187 ? -1.041 -21.467 6.450 1.00 57.06 187 LYS A O 1
ATOM 1526 N N . SER A 1 188 ? -2.008 -23.166 5.352 1.00 57.91 188 SER A N 1
ATOM 1527 C CA . SER A 1 188 ? -0.760 -23.829 4.942 1.00 57.91 188 SER A CA 1
ATOM 1528 C C . SER A 1 188 ? 0.062 -23.003 3.940 1.00 57.91 188 SER A C 1
ATOM 1530 O O . SER A 1 188 ? 1.291 -23.067 3.942 1.00 57.91 188 SER A O 1
ATOM 1532 N N . LYS A 1 189 ? -0.599 -22.190 3.103 1.00 60.84 189 LYS A N 1
ATOM 1533 C CA . LYS A 1 189 ? 0.054 -21.243 2.184 1.00 60.84 189 LYS A CA 1
ATOM 1534 C C . LYS A 1 189 ? 0.543 -19.995 2.920 1.00 60.84 189 LYS A C 1
ATOM 1536 O O . LYS A 1 189 ? 1.610 -19.494 2.582 1.00 60.84 189 LYS A O 1
ATOM 1541 N N . LEU A 1 190 ? -0.182 -19.539 3.944 1.00 61.47 190 LEU A N 1
ATOM 1542 C CA . LEU A 1 190 ? 0.222 -18.407 4.785 1.00 61.47 190 LEU A CA 1
ATOM 1543 C C . LEU A 1 190 ? 1.471 -18.718 5.619 1.00 61.47 190 LEU A C 1
ATOM 1545 O O . LEU A 1 190 ? 2.345 -17.867 5.706 1.00 61.47 190 LEU A O 1
ATOM 1549 N N . LEU A 1 191 ? 1.621 -19.949 6.122 1.00 60.78 191 LEU A N 1
ATOM 1550 C CA . LEU A 1 191 ? 2.833 -20.419 6.820 1.00 60.78 191 LEU A CA 1
ATOM 1551 C C . LEU A 1 191 ? 4.111 -20.369 5.969 1.00 60.78 191 LEU A C 1
ATOM 1553 O O . LEU A 1 191 ? 5.208 -20.299 6.511 1.00 60.78 191 LEU A O 1
ATOM 1557 N N . LYS A 1 192 ? 3.996 -20.396 4.634 1.00 63.75 192 LYS A N 1
ATOM 1558 C CA . LYS A 1 192 ? 5.156 -20.244 3.737 1.00 63.75 192 LYS A CA 1
ATOM 1559 C C . LYS A 1 192 ? 5.619 -18.792 3.608 1.00 63.75 192 LYS A C 1
ATOM 1561 O O . LYS A 1 192 ? 6.705 -18.553 3.092 1.00 63.75 192 LYS A O 1
ATOM 1566 N N . VAL A 1 193 ? 4.781 -17.837 4.008 1.00 63.97 193 VAL A N 1
ATOM 1567 C CA . VAL A 1 193 ? 4.996 -16.403 3.781 1.00 63.97 193 VAL A CA 1
ATOM 1568 C C . VAL A 1 193 ? 5.154 -15.640 5.096 1.00 63.97 193 VAL A C 1
ATOM 1570 O O . VAL A 1 193 ? 5.955 -14.707 5.161 1.00 63.97 193 VAL A O 1
ATOM 1573 N N . PHE A 1 194 ? 4.432 -16.052 6.135 1.00 70.19 194 PHE A N 1
ATOM 1574 C CA . PHE A 1 194 ? 4.407 -15.428 7.450 1.00 70.19 194 PHE A CA 1
ATOM 1575 C C . PHE A 1 194 ? 4.934 -16.372 8.520 1.00 70.19 194 PHE A C 1
ATOM 1577 O O . PHE A 1 194 ? 4.642 -17.569 8.518 1.00 70.19 194 PHE A O 1
ATOM 1584 N N . ASN A 1 195 ? 5.672 -15.804 9.467 1.00 78.00 195 ASN A N 1
ATOM 1585 C CA . ASN A 1 195 ? 6.158 -16.538 10.628 1.00 78.00 195 ASN A CA 1
ATOM 1586 C C . ASN A 1 195 ? 5.010 -16.808 11.616 1.00 78.00 195 ASN A C 1
ATOM 1588 O O . ASN A 1 195 ? 3.979 -16.137 11.592 1.00 78.00 195 ASN A O 1
ATOM 1592 N N . GLU A 1 196 ? 5.205 -17.734 12.557 1.00 77.31 196 GLU A N 1
ATOM 1593 C CA . GLU A 1 196 ? 4.187 -18.090 13.565 1.00 77.31 196 GLU A CA 1
ATOM 1594 C C . GLU A 1 196 ? 3.664 -16.885 14.364 1.00 77.31 196 GLU A C 1
ATOM 1596 O O . GLU A 1 196 ? 2.481 -16.808 14.686 1.00 77.31 196 GLU A O 1
ATOM 1601 N N . VAL A 1 197 ? 4.536 -15.915 14.656 1.00 80.38 197 VAL A N 1
ATOM 1602 C CA . VAL A 1 197 ? 4.173 -14.672 15.357 1.00 80.38 197 VAL A CA 1
ATOM 1603 C C . VAL A 1 197 ? 3.263 -13.793 14.498 1.00 80.38 197 VAL A C 1
ATOM 1605 O O . VAL A 1 197 ? 2.283 -13.247 14.993 1.00 80.38 197 VAL A O 1
ATOM 1608 N N . GLU A 1 198 ? 3.559 -13.677 13.205 1.00 79.62 198 GLU A N 1
ATOM 1609 C CA . GLU A 1 198 ? 2.765 -12.879 12.270 1.00 79.62 198 GLU A CA 1
ATOM 1610 C C . GLU A 1 198 ? 1.397 -13.530 12.006 1.00 79.62 198 GLU A C 1
ATOM 1612 O O . GLU A 1 198 ? 0.385 -12.842 11.904 1.00 79.62 198 GLU A O 1
ATOM 1617 N N . LEU A 1 199 ? 1.340 -14.864 11.970 1.00 81.75 199 LEU A N 1
ATOM 1618 C CA . LEU A 1 199 ? 0.084 -15.602 11.840 1.00 81.75 199 LEU A CA 1
ATOM 1619 C C . LEU A 1 199 ? -0.858 -15.356 13.014 1.00 81.75 199 LEU A C 1
ATOM 1621 O O . LEU A 1 199 ? -2.041 -15.137 12.784 1.00 81.75 199 LEU A O 1
ATOM 1625 N N . LYS A 1 200 ? -0.341 -15.309 14.247 1.00 83.44 200 LYS A N 1
ATOM 1626 C CA . LYS A 1 200 ? -1.152 -14.962 15.427 1.00 83.44 200 LYS A CA 1
ATOM 1627 C C . LYS A 1 200 ? -1.797 -13.584 15.301 1.00 83.44 200 LYS A C 1
ATOM 1629 O O . LYS A 1 200 ? -2.937 -13.408 15.709 1.00 83.44 200 LYS A O 1
ATOM 1634 N N . VAL A 1 201 ? -1.085 -12.614 14.721 1.00 85.50 201 VAL A N 1
ATOM 1635 C CA . VAL A 1 201 ? -1.655 -11.288 14.441 1.00 85.50 201 VAL A CA 1
ATOM 1636 C C . VAL A 1 201 ? -2.778 -11.402 13.417 1.00 85.50 201 VAL A C 1
ATOM 1638 O O . VAL A 1 201 ? -3.862 -10.888 13.661 1.00 85.50 201 VAL A O 1
ATOM 1641 N N . LEU A 1 202 ? -2.538 -12.087 12.294 1.00 83.12 202 LEU A N 1
ATOM 1642 C CA . LEU A 1 202 ? -3.523 -12.233 11.217 1.00 83.12 202 LEU A CA 1
ATOM 1643 C C . LEU A 1 202 ? -4.781 -12.999 11.655 1.00 83.12 202 LEU A C 1
ATOM 1645 O O . LEU A 1 202 ? -5.870 -12.674 11.195 1.00 83.12 202 LEU A O 1
ATOM 1649 N N . GLU A 1 203 ? -4.645 -13.981 12.546 1.00 83.38 203 GLU A N 1
ATOM 1650 C CA . GLU A 1 203 ? -5.765 -14.743 13.118 1.00 83.38 203 GLU A CA 1
ATOM 1651 C C . GLU A 1 203 ? -6.674 -13.898 14.015 1.00 83.38 203 GLU A C 1
ATOM 1653 O O . GLU A 1 203 ? -7.862 -14.187 14.141 1.00 83.38 203 GLU A O 1
ATOM 1658 N N . GLU A 1 204 ? -6.135 -12.848 14.633 1.00 87.06 204 GLU A N 1
ATOM 1659 C CA . GLU A 1 204 ? -6.901 -11.962 15.510 1.00 87.06 204 GLU A CA 1
ATOM 1660 C C . GLU A 1 204 ? -7.642 -10.844 14.763 1.00 87.06 204 GLU A C 1
ATOM 1662 O O . GLU A 1 204 ? -8.514 -10.194 15.352 1.00 87.06 204 GLU A O 1
ATOM 1667 N N . ILE A 1 205 ? -7.338 -10.651 13.474 1.00 86.44 205 ILE A N 1
ATOM 1668 C CA . ILE A 1 205 ? -8.023 -9.704 12.591 1.00 86.44 205 ILE A CA 1
ATOM 1669 C C . ILE A 1 205 ? -9.396 -10.272 12.226 1.00 86.44 205 ILE A C 1
ATOM 1671 O O . ILE A 1 205 ? -9.512 -11.235 11.474 1.00 86.44 205 ILE A O 1
ATOM 1675 N N . ASP A 1 206 ? -10.454 -9.639 12.725 1.00 82.12 206 ASP A N 1
ATOM 1676 C CA . ASP A 1 206 ? -11.839 -10.111 12.602 1.00 82.12 206 ASP A CA 1
ATOM 1677 C C . ASP A 1 206 ? -12.803 -9.056 12.028 1.00 82.12 206 ASP A C 1
ATOM 1679 O O . ASP A 1 206 ? -14.019 -9.255 12.012 1.00 82.12 206 ASP A O 1
ATOM 1683 N N . GLY A 1 207 ? -12.291 -7.912 11.562 1.00 82.69 207 GLY A N 1
ATOM 1684 C CA . GLY A 1 207 ? -13.123 -6.782 11.139 1.00 82.69 207 GLY A CA 1
ATOM 1685 C C . GLY A 1 207 ? -13.730 -5.998 12.301 1.00 82.69 207 GLY A C 1
ATOM 1686 O O . GLY A 1 207 ? -14.564 -5.119 12.068 1.00 82.69 207 GLY A O 1
ATOM 1687 N N . LYS A 1 208 ? -13.353 -6.311 13.549 1.00 82.50 208 LYS A N 1
ATOM 1688 C CA . LYS A 1 208 ? -13.891 -5.656 14.739 1.00 82.50 208 LYS A CA 1
ATOM 1689 C C . LYS A 1 208 ? -12.850 -5.087 15.678 1.00 82.50 208 LYS A C 1
ATOM 1691 O O . LYS A 1 208 ? -13.124 -4.018 16.224 1.00 82.50 208 LYS A O 1
ATOM 1696 N N . LYS A 1 209 ? -11.735 -5.786 15.873 1.00 84.69 209 LYS A N 1
ATOM 1697 C CA . LYS A 1 209 ? -10.693 -5.344 16.793 1.00 84.69 209 LYS A CA 1
ATOM 1698 C C . LYS A 1 209 ? -9.839 -4.239 16.199 1.00 84.69 209 LYS A C 1
ATOM 1700 O O . LYS A 1 209 ? -9.517 -4.270 15.007 1.00 84.69 209 LYS A O 1
ATOM 1705 N N . THR A 1 210 ? -9.459 -3.285 17.041 1.00 86.06 210 THR A N 1
ATOM 1706 C CA . THR A 1 210 ? -8.466 -2.267 16.679 1.00 86.06 210 THR A CA 1
ATOM 1707 C C . THR A 1 210 ? -7.059 -2.864 16.659 1.00 86.06 210 THR A C 1
ATOM 1709 O O . THR A 1 210 ? -6.792 -3.911 17.255 1.00 86.06 210 THR A O 1
ATOM 1712 N N . VAL A 1 211 ? -6.116 -2.193 15.995 1.00 85.88 211 VAL A N 1
ATOM 1713 C CA . VAL A 1 211 ? -4.701 -2.610 16.006 1.00 85.88 211 VAL A CA 1
ATOM 1714 C C . VAL A 1 211 ? -4.139 -2.684 17.427 1.00 85.88 211 VAL A C 1
ATOM 1716 O O . VAL A 1 211 ? -3.347 -3.579 17.729 1.00 85.88 211 VAL A O 1
ATOM 1719 N N . GLN A 1 212 ? -4.560 -1.774 18.307 1.00 85.12 212 GLN A N 1
ATOM 1720 C CA . GLN A 1 212 ? -4.170 -1.792 19.712 1.00 85.12 212 GLN A CA 1
ATOM 1721 C C . GLN A 1 212 ? -4.715 -3.019 20.449 1.00 85.12 212 GLN A C 1
ATOM 1723 O O . GLN A 1 212 ? -3.940 -3.721 21.095 1.00 85.12 212 GLN A O 1
ATOM 1728 N N . GLU A 1 213 ? -6.001 -3.333 20.296 1.00 85.50 213 GLU A N 1
ATOM 1729 C CA . GLU A 1 213 ? -6.612 -4.515 20.919 1.00 85.50 213 GLU A CA 1
ATOM 1730 C C . GLU A 1 213 ? -5.955 -5.820 20.448 1.00 85.50 213 GLU A C 1
ATOM 1732 O O . GLU A 1 213 ? -5.753 -6.744 21.236 1.00 85.50 213 GLU A O 1
ATOM 1737 N N . ILE A 1 214 ? -5.571 -5.898 19.168 1.00 87.94 214 ILE A N 1
ATOM 1738 C CA . ILE A 1 214 ? -4.837 -7.049 18.627 1.00 87.94 214 ILE A CA 1
ATOM 1739 C C . ILE A 1 214 ? -3.461 -7.171 19.294 1.00 87.94 214 ILE A C 1
ATOM 1741 O O . ILE A 1 214 ? -3.061 -8.272 19.679 1.00 87.94 214 ILE A O 1
ATOM 1745 N N . ALA A 1 215 ? -2.734 -6.063 19.462 1.00 87.50 215 ALA A N 1
ATOM 1746 C CA . ALA A 1 215 ? -1.430 -6.061 20.126 1.00 87.50 215 ALA A CA 1
ATOM 1747 C C . ALA A 1 215 ? -1.532 -6.493 21.596 1.00 87.50 215 ALA A C 1
ATOM 1749 O O . ALA A 1 215 ? -0.765 -7.346 22.044 1.00 87.50 215 ALA A O 1
ATOM 1750 N N . GLU A 1 216 ? -2.517 -5.966 22.323 1.00 87.50 216 GLU A N 1
ATOM 1751 C CA . GLU A 1 216 ? -2.771 -6.312 23.724 1.00 87.50 216 GLU A CA 1
ATOM 1752 C C . GLU A 1 216 ? -3.149 -7.789 23.880 1.00 87.50 216 GLU A C 1
ATOM 1754 O O . GLU A 1 216 ? -2.591 -8.486 24.727 1.00 87.50 216 GLU A O 1
ATOM 1759 N N . LYS A 1 217 ? -4.032 -8.304 23.018 1.00 88.00 217 LYS A N 1
ATOM 1760 C CA . LYS A 1 217 ? -4.492 -9.695 23.087 1.00 88.00 217 LYS A CA 1
ATOM 1761 C C . LYS A 1 217 ? -3.413 -10.707 22.699 1.00 88.00 217 LYS A C 1
ATOM 1763 O O . LYS A 1 217 ? -3.336 -11.783 23.287 1.00 88.00 217 LYS A O 1
ATOM 1768 N N . THR A 1 218 ? -2.589 -10.386 21.704 1.00 85.69 218 THR A N 1
ATOM 1769 C CA . THR A 1 218 ? -1.513 -11.280 21.243 1.00 85.69 218 THR A CA 1
ATOM 1770 C C . THR A 1 218 ? -0.242 -11.180 22.087 1.00 85.69 218 THR A C 1
ATOM 1772 O O . THR A 1 218 ? 0.608 -12.068 22.007 1.00 85.69 218 THR A O 1
ATOM 1775 N N . GLY A 1 219 ? -0.085 -10.112 22.880 1.00 84.69 219 GLY A N 1
ATOM 1776 C CA . GLY A 1 219 ? 1.153 -9.796 23.598 1.00 84.69 219 GLY A CA 1
ATOM 1777 C C . GLY A 1 219 ? 2.306 -9.386 22.673 1.00 84.69 219 GLY A C 1
ATOM 1778 O O . GLY A 1 219 ? 3.466 -9.382 23.088 1.00 84.69 219 GLY A O 1
ATOM 1779 N N . ILE A 1 220 ? 2.012 -9.080 21.406 1.00 87.19 220 ILE A N 1
ATOM 1780 C CA . ILE A 1 220 ? 3.004 -8.732 20.388 1.00 87.19 220 ILE A CA 1
ATOM 1781 C C . ILE A 1 220 ? 3.208 -7.210 20.386 1.00 87.19 220 ILE A C 1
ATOM 1783 O O . ILE A 1 220 ? 2.229 -6.464 20.442 1.00 87.19 220 ILE A O 1
ATOM 1787 N N . PRO A 1 221 ? 4.454 -6.706 20.272 1.00 85.12 221 PRO A N 1
ATOM 1788 C CA . PRO A 1 221 ? 4.700 -5.271 20.187 1.00 85.12 221 PRO A CA 1
ATOM 1789 C C . PRO A 1 221 ? 3.912 -4.619 19.048 1.00 85.12 221 PRO A C 1
ATOM 1791 O O . PRO A 1 221 ? 3.953 -5.091 17.910 1.00 85.12 221 PRO A O 1
ATOM 1794 N N . LEU A 1 222 ? 3.262 -3.491 19.339 1.00 80.38 222 LEU A N 1
ATOM 1795 C CA . LEU A 1 222 ? 2.417 -2.747 18.398 1.00 80.38 222 LEU A CA 1
ATOM 1796 C C 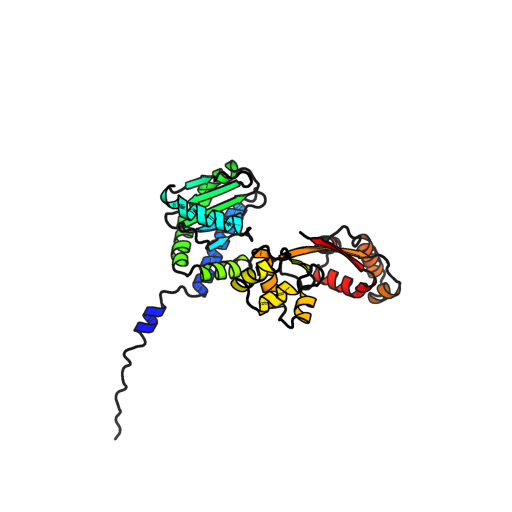. LEU A 1 222 ? 3.103 -2.485 17.046 1.00 80.38 222 LEU A C 1
ATOM 1798 O O . LEU A 1 222 ? 2.479 -2.602 15.997 1.00 80.38 222 LEU A O 1
ATOM 1802 N N . GLU A 1 223 ? 4.397 -2.170 17.056 1.00 77.81 223 GLU A N 1
ATOM 1803 C CA . GLU A 1 223 ? 5.177 -1.939 15.834 1.00 77.81 223 GLU A CA 1
ATOM 1804 C C . GLU A 1 223 ? 5.274 -3.189 14.950 1.00 77.81 223 GLU A C 1
ATOM 1806 O O . GLU A 1 223 ? 5.187 -3.103 13.725 1.00 77.81 223 GLU A O 1
ATOM 1811 N N . LEU A 1 224 ? 5.396 -4.372 15.559 1.00 80.06 224 LEU A N 1
ATOM 1812 C CA . LEU A 1 224 ? 5.407 -5.631 14.821 1.00 80.06 224 LEU A CA 1
ATOM 1813 C C . LEU A 1 224 ? 4.007 -5.975 14.296 1.00 80.06 224 LEU A C 1
ATOM 1815 O O . LEU A 1 224 ? 3.886 -6.439 13.163 1.00 80.06 224 LEU A O 1
ATOM 1819 N N . VAL A 1 225 ? 2.956 -5.687 15.070 1.00 84.81 225 VAL A N 1
ATOM 1820 C CA . VAL A 1 225 ? 1.557 -5.831 14.631 1.00 84.81 225 VAL A CA 1
ATOM 1821 C C . VAL A 1 225 ? 1.286 -4.951 13.411 1.00 84.81 225 VAL A C 1
ATOM 1823 O O . VAL A 1 225 ? 0.848 -5.456 12.380 1.00 84.81 225 VAL A O 1
ATOM 1826 N N . ARG A 1 226 ? 1.636 -3.661 13.477 1.00 83.94 226 ARG A N 1
ATOM 1827 C CA . ARG A 1 226 ? 1.518 -2.708 12.360 1.00 83.94 226 ARG A CA 1
ATOM 1828 C C . ARG A 1 226 ? 2.229 -3.215 11.113 1.00 83.94 226 ARG A C 1
ATOM 1830 O O . ARG A 1 226 ? 1.630 -3.278 10.044 1.00 83.94 226 ARG A O 1
ATOM 1837 N N . LYS A 1 227 ? 3.482 -3.647 11.261 1.00 81.12 227 LYS A N 1
ATOM 1838 C CA . LYS A 1 227 ? 4.275 -4.181 10.149 1.00 81.12 227 LYS A CA 1
ATOM 1839 C C . LYS A 1 227 ? 3.637 -5.429 9.532 1.00 81.12 227 LYS A C 1
ATOM 1841 O O . LYS A 1 227 ? 3.607 -5.563 8.310 1.00 81.12 227 LYS A O 1
ATOM 1846 N N . THR A 1 228 ? 3.091 -6.309 10.369 1.00 82.25 228 THR A N 1
ATOM 1847 C CA . THR A 1 228 ? 2.399 -7.526 9.928 1.00 82.25 228 THR A CA 1
ATOM 1848 C C . THR A 1 228 ? 1.132 -7.192 9.148 1.00 82.25 228 THR A C 1
ATOM 1850 O O . THR A 1 228 ? 0.936 -7.712 8.052 1.00 82.25 228 THR A O 1
ATOM 1853 N N . ILE A 1 229 ? 0.300 -6.281 9.661 1.00 83.56 229 ILE A N 1
ATOM 1854 C CA . ILE A 1 229 ? -0.921 -5.835 8.980 1.00 83.56 229 ILE A CA 1
ATOM 1855 C C . ILE A 1 229 ? -0.569 -5.166 7.652 1.00 83.56 229 ILE A C 1
ATOM 1857 O O . ILE A 1 229 ? -1.182 -5.473 6.635 1.00 83.56 229 ILE A O 1
ATOM 1861 N N . GLN A 1 230 ? 0.461 -4.319 7.619 1.00 80.88 230 GLN A N 1
ATOM 1862 C CA . GLN A 1 230 ? 0.889 -3.646 6.394 1.00 80.88 230 GLN A CA 1
ATOM 1863 C C . GLN A 1 230 ? 1.349 -4.634 5.316 1.00 80.88 230 GLN A C 1
ATOM 1865 O O . GLN A 1 230 ? 1.014 -4.479 4.139 1.00 80.88 230 GLN A O 1
ATOM 1870 N N . ARG A 1 231 ? 2.048 -5.697 5.723 1.00 74.19 231 ARG A N 1
ATOM 1871 C CA . ARG A 1 231 ? 2.402 -6.823 4.850 1.00 74.19 231 ARG A CA 1
ATOM 1872 C C . ARG A 1 231 ? 1.177 -7.649 4.436 1.00 74.19 231 ARG A C 1
ATOM 1874 O O . ARG A 1 231 ? 1.111 -8.136 3.312 1.00 74.19 231 ARG A O 1
ATOM 1881 N N . GLY A 1 232 ? 0.176 -7.774 5.305 1.00 73.88 232 GLY A N 1
ATOM 1882 C CA . GLY A 1 232 ? -1.115 -8.384 4.980 1.00 73.88 232 GLY A CA 1
ATOM 1883 C C . GLY A 1 232 ? -1.890 -7.598 3.916 1.00 73.88 232 GLY A C 1
ATOM 1884 O O . GLY A 1 232 ? -2.412 -8.188 2.972 1.00 73.88 232 GLY A O 1
ATOM 1885 N N . ILE A 1 233 ? -1.910 -6.267 4.010 1.00 76.19 233 ILE A N 1
ATOM 1886 C CA . ILE A 1 233 ? -2.531 -5.389 3.007 1.00 76.19 233 ILE A CA 1
ATOM 1887 C C . ILE A 1 233 ? -1.821 -5.532 1.659 1.00 76.19 233 ILE A C 1
ATOM 1889 O O . ILE A 1 233 ? -2.480 -5.723 0.636 1.00 76.19 233 ILE A O 1
ATOM 1893 N N . SER A 1 234 ? -0.482 -5.492 1.636 1.00 65.56 234 SER A N 1
ATOM 1894 C CA . SER A 1 234 ? 0.283 -5.594 0.383 1.00 65.56 234 SER A CA 1
ATOM 1895 C C . SER A 1 234 ? 0.059 -6.926 -0.335 1.00 65.56 234 SER A C 1
ATOM 1897 O O . SER A 1 234 ? 0.050 -6.986 -1.564 1.00 65.56 234 SER A O 1
ATOM 1899 N N . GLN A 1 235 ? -0.195 -7.988 0.424 1.00 68.19 235 GLN A N 1
ATOM 1900 C CA . GLN A 1 235 ? -0.499 -9.312 -0.102 1.00 68.19 235 GLN A CA 1
ATOM 1901 C C . GLN A 1 235 ? -2.002 -9.560 -0.318 1.00 68.19 235 GLN A C 1
ATOM 1903 O O . GLN A 1 235 ? -2.384 -10.675 -0.661 1.00 68.19 235 GLN A O 1
ATOM 1908 N N . SER A 1 236 ? -2.853 -8.535 -0.157 1.00 67.81 236 SER A N 1
ATOM 1909 C CA . SER A 1 236 ? -4.320 -8.622 -0.305 1.00 67.81 236 SER A CA 1
ATOM 1910 C C . SER A 1 236 ? -4.984 -9.653 0.622 1.00 67.81 236 SER A C 1
ATOM 1912 O O . SER A 1 236 ? -6.034 -10.207 0.315 1.00 67.81 236 SER A O 1
ATOM 1914 N N . ILE A 1 237 ? -4.357 -9.896 1.770 1.00 74.38 237 ILE A N 1
ATOM 1915 C CA . ILE A 1 237 ? -4.791 -10.811 2.839 1.00 74.38 237 ILE A CA 1
ATOM 1916 C C . ILE A 1 237 ? -5.750 -10.113 3.784 1.00 74.38 237 ILE A C 1
ATOM 1918 O O . ILE A 1 237 ? -6.635 -10.730 4.375 1.00 74.38 237 ILE A O 1
ATOM 1922 N N . VAL A 1 238 ? -5.537 -8.811 3.931 1.00 81.56 238 VAL A N 1
ATOM 1923 C CA . VAL A 1 238 ? -6.217 -7.955 4.881 1.00 81.56 238 VAL A CA 1
ATOM 1924 C C . VAL A 1 238 ? -6.703 -6.716 4.143 1.00 81.56 238 VAL A C 1
ATOM 1926 O O . VAL A 1 238 ? -5.965 -6.129 3.352 1.00 81.56 238 VAL A O 1
ATOM 1929 N N . LYS A 1 239 ? -7.939 -6.312 4.418 1.00 80.94 239 LYS A N 1
ATOM 1930 C CA . LYS A 1 239 ? -8.545 -5.076 3.921 1.00 80.94 239 LYS A CA 1
ATOM 1931 C C . LYS A 1 239 ? -8.780 -4.110 5.071 1.00 80.94 239 LYS A C 1
ATOM 1933 O O . LYS A 1 239 ? -9.089 -4.530 6.188 1.00 80.94 239 LYS A O 1
ATOM 1938 N N . ARG A 1 240 ? -8.623 -2.815 4.802 1.00 82.31 240 ARG A N 1
ATOM 1939 C CA . ARG A 1 240 ? -8.949 -1.762 5.766 1.00 82.31 240 ARG A CA 1
ATOM 1940 C C . ARG A 1 240 ? -10.469 -1.670 5.906 1.00 82.31 240 ARG A C 1
ATOM 1942 O O . ARG A 1 240 ? -11.205 -1.843 4.937 1.00 82.31 240 ARG A O 1
ATOM 1949 N N . VAL A 1 241 ? -10.934 -1.429 7.124 1.00 84.44 241 VAL A N 1
ATOM 1950 C CA . VAL A 1 241 ? -12.352 -1.232 7.425 1.00 84.44 241 VAL A CA 1
ATOM 1951 C C . VAL A 1 241 ? -12.570 0.241 7.722 1.00 84.44 241 VAL A C 1
ATOM 1953 O O . VAL A 1 241 ? -11.984 0.786 8.657 1.00 84.44 241 VAL A O 1
ATOM 1956 N N . LYS A 1 242 ? -13.426 0.889 6.935 1.00 82.50 242 LYS A N 1
ATOM 1957 C CA . LYS A 1 242 ? -13.859 2.259 7.195 1.00 82.50 242 LYS A CA 1
ATOM 1958 C C . LYS A 1 242 ? -14.792 2.276 8.394 1.00 82.50 242 LYS A C 1
ATOM 1960 O O . LYS A 1 242 ? -15.725 1.478 8.488 1.00 82.50 242 LYS A O 1
ATOM 1965 N N . GLN A 1 243 ? -14.515 3.195 9.309 1.00 81.94 243 GLN A N 1
ATOM 1966 C CA . GLN A 1 243 ? -15.285 3.412 10.524 1.00 81.94 243 GLN A CA 1
ATOM 1967 C C . GLN A 1 243 ? -16.117 4.687 10.386 1.00 81.94 243 GLN A C 1
ATOM 1969 O O . GLN A 1 243 ? -15.585 5.759 10.093 1.00 81.94 243 GLN A O 1
ATOM 1974 N N . TYR A 1 244 ? -17.411 4.562 10.655 1.00 85.31 244 TYR A N 1
ATOM 1975 C CA . TYR A 1 244 ? -18.387 5.640 10.603 1.00 85.31 244 TYR A CA 1
ATOM 1976 C C . TYR A 1 244 ? -19.036 5.788 11.987 1.00 85.31 244 TYR A C 1
ATOM 1978 O O . TYR A 1 244 ? -19.937 5.013 12.331 1.00 85.31 244 TYR A O 1
ATOM 1986 N N . PRO A 1 245 ? -18.579 6.739 12.820 1.00 84.94 245 PRO A N 1
ATOM 1987 C CA . PRO A 1 245 ? -19.129 6.922 14.157 1.00 84.94 245 PRO A CA 1
ATOM 1988 C C . PRO A 1 245 ? -20.536 7.534 14.104 1.00 84.94 245 PRO A C 1
ATOM 1990 O O . PRO A 1 245 ? -20.796 8.500 13.377 1.00 84.94 245 PRO A O 1
ATOM 1993 N N . LEU A 1 246 ? -21.437 7.004 14.929 1.00 86.25 246 LEU A N 1
ATOM 1994 C CA . LEU A 1 246 ? -22.793 7.495 15.146 1.00 86.25 246 LEU A CA 1
ATOM 1995 C C . LEU A 1 246 ? -23.022 7.778 16.635 1.00 86.25 246 LEU A C 1
ATOM 1997 O O . LEU A 1 246 ? -23.058 6.861 17.450 1.00 86.25 246 LEU A O 1
ATOM 2001 N N . ILE A 1 247 ? -23.252 9.042 16.996 1.00 83.69 247 ILE A N 1
ATOM 2002 C CA . ILE A 1 247 ? -23.579 9.425 18.378 1.00 83.69 247 ILE A CA 1
ATOM 2003 C C . ILE A 1 247 ? -25.103 9.406 18.566 1.00 83.69 247 ILE A C 1
ATOM 2005 O O . ILE A 1 247 ? -25.802 10.356 18.196 1.00 83.69 247 ILE A O 1
ATOM 2009 N N . LYS A 1 248 ? -25.640 8.331 19.165 1.00 73.00 248 LYS A N 1
ATOM 2010 C CA . LYS A 1 248 ? -27.096 8.162 19.371 1.00 73.00 248 LYS A CA 1
ATOM 2011 C C . LYS A 1 248 ? -27.644 9.118 20.428 1.00 73.00 248 LYS A C 1
ATOM 2013 O O . LYS A 1 248 ? -28.630 9.828 20.197 1.00 73.00 248 LYS A O 1
ATOM 2018 N N . ARG A 1 249 ? -27.009 9.156 21.599 1.00 68.44 249 ARG A N 1
ATOM 2019 C CA . ARG A 1 249 ? -27.479 9.929 22.753 1.00 68.44 249 ARG A CA 1
ATOM 2020 C C . ARG A 1 249 ? -26.289 10.432 23.549 1.00 68.44 249 ARG A C 1
ATOM 2022 O O . ARG A 1 249 ? -25.439 9.643 23.907 1.00 68.44 249 ARG A O 1
ATOM 2029 N N . LEU A 1 250 ? -26.270 11.728 23.839 1.00 65.00 250 LEU A N 1
ATOM 2030 C CA . LEU A 1 250 ? -25.346 12.321 24.802 1.00 65.00 250 LEU A CA 1
ATOM 2031 C C . LEU A 1 250 ? -26.104 12.499 26.113 1.00 65.00 250 LEU A C 1
ATOM 2033 O O . LEU A 1 250 ? -27.140 13.171 26.143 1.00 65.00 250 LEU A O 1
ATOM 2037 N N . ASP A 1 251 ? -25.628 11.875 27.180 1.00 64.38 251 ASP A N 1
ATOM 2038 C CA . ASP A 1 251 ? -26.078 12.190 28.526 1.00 64.38 251 ASP A CA 1
ATOM 2039 C C . ASP A 1 251 ? -25.397 13.481 29.016 1.00 64.38 251 ASP A C 1
ATOM 2041 O O . ASP A 1 251 ? -24.342 13.894 28.529 1.00 64.38 251 ASP A O 1
ATOM 2045 N N . ARG A 1 252 ? -26.019 14.166 29.984 1.00 62.72 252 ARG A N 1
ATOM 2046 C CA . ARG A 1 252 ? -25.445 15.398 30.551 1.00 62.72 252 ARG A CA 1
ATOM 2047 C C . ARG A 1 252 ? -24.104 15.134 31.251 1.00 62.72 252 ARG A C 1
ATOM 2049 O O . ARG A 1 252 ? -23.296 16.051 31.312 1.00 62.72 252 ARG A O 1
ATOM 2056 N N . GLY A 1 253 ? -23.861 13.910 31.732 1.00 63.72 253 GLY A N 1
ATOM 2057 C CA . GLY A 1 253 ? -22.600 13.496 32.348 1.00 63.72 253 GLY A CA 1
ATOM 2058 C C . GLY A 1 253 ? -21.435 13.500 31.362 1.00 63.72 253 GLY A C 1
ATOM 2059 O O . GLY A 1 253 ? -20.389 14.065 31.670 1.00 63.72 253 GLY A O 1
ATOM 2060 N N . SER A 1 254 ? -21.641 12.999 30.141 1.00 64.38 254 SER A N 1
ATOM 2061 C CA . SER A 1 254 ? -20.634 13.066 29.073 1.00 64.38 254 SER A CA 1
ATOM 2062 C C . SER A 1 254 ? -20.227 14.494 28.710 1.00 64.38 254 SER A C 1
ATOM 2064 O O . SER A 1 254 ? -19.068 14.733 28.395 1.00 64.38 254 SER A O 1
ATOM 2066 N N . LEU A 1 255 ? -21.145 15.465 28.787 1.00 63.03 255 LEU A N 1
ATOM 2067 C CA . LEU A 1 255 ? -20.829 16.878 28.531 1.00 63.03 255 LEU A CA 1
ATOM 2068 C C . LEU A 1 255 ? -19.986 17.502 29.656 1.00 63.03 255 LEU A C 1
ATOM 2070 O O . LEU A 1 255 ? -19.164 18.374 29.386 1.00 63.03 255 LEU A O 1
ATOM 2074 N N . LEU A 1 256 ? -20.144 17.037 30.902 1.00 64.12 256 LEU A N 1
ATOM 2075 C CA . LEU A 1 256 ? -19.375 17.531 32.052 1.00 64.12 256 LEU A CA 1
ATOM 2076 C C . LEU A 1 256 ? -17.893 17.135 31.990 1.00 64.12 256 LEU A C 1
ATOM 2078 O O . LEU A 1 256 ? -17.059 17.866 32.520 1.00 64.12 256 LEU A O 1
ATOM 2082 N N . LEU A 1 257 ? -17.549 16.038 31.300 1.00 63.22 257 LEU A N 1
ATOM 2083 C CA . LEU A 1 257 ? -16.160 15.596 31.091 1.00 63.22 257 LEU A CA 1
ATOM 2084 C C . LEU A 1 257 ? -15.295 16.623 30.340 1.00 63.22 257 LEU A C 1
ATOM 2086 O O . LEU A 1 257 ? -14.069 16.540 30.381 1.00 63.22 257 LEU A O 1
ATOM 2090 N N . PHE A 1 258 ? -15.922 17.585 29.660 1.00 60.19 258 PHE A N 1
ATOM 2091 C CA . PHE A 1 258 ? -15.247 18.577 28.822 1.00 60.19 258 PHE A CA 1
ATOM 2092 C C . PHE A 1 258 ? -15.374 20.004 29.365 1.00 60.19 258 PHE A C 1
ATOM 2094 O O . PHE A 1 258 ? -14.886 20.942 28.746 1.00 60.19 258 PHE A O 1
ATOM 2101 N N . GLY A 1 259 ? -15.961 20.166 30.555 1.00 57.34 259 GLY A N 1
ATOM 2102 C CA . GLY A 1 259 ? -16.164 21.462 31.196 1.00 57.34 259 GLY A CA 1
ATOM 2103 C C . GLY A 1 259 ? -17.450 22.171 30.759 1.00 57.34 259 GLY A C 1
ATOM 2104 O O . GLY A 1 259 ? -18.098 21.816 29.780 1.00 57.34 259 GLY A O 1
ATOM 2105 N N . ILE A 1 260 ? -17.838 23.191 31.528 1.00 54.28 260 ILE A N 1
ATOM 2106 C CA . ILE A 1 260 ? -19.095 23.950 31.357 1.00 54.28 260 ILE A CA 1
ATOM 2107 C C . ILE A 1 260 ? -18.907 25.125 30.369 1.00 54.28 260 ILE A C 1
ATOM 2109 O O . ILE A 1 260 ? -19.803 25.944 30.180 1.00 54.28 260 ILE A O 1
ATOM 2113 N N . ASP A 1 261 ? -17.745 25.229 29.714 1.00 56.16 261 ASP A N 1
ATOM 2114 C CA . ASP A 1 261 ? -17.476 26.320 28.777 1.00 56.16 261 ASP A CA 1
ATOM 2115 C C . ASP A 1 261 ? -18.405 26.222 27.544 1.00 56.16 261 ASP A C 1
ATOM 2117 O O . ASP A 1 261 ? -18.492 25.157 26.915 1.00 56.16 261 ASP A O 1
ATOM 2121 N N . PRO A 1 262 ? -19.088 27.315 27.154 1.00 59.94 262 PRO A N 1
ATOM 2122 C CA . PRO A 1 262 ? -19.922 27.357 25.954 1.00 59.94 262 PRO A CA 1
ATOM 2123 C C . PRO A 1 262 ? -19.213 26.892 24.670 1.00 59.94 262 PRO A C 1
ATOM 2125 O O . PRO A 1 262 ? -19.865 26.337 23.782 1.00 59.94 262 PRO A O 1
ATOM 2128 N N . SER A 1 263 ? -17.893 27.081 24.570 1.00 61.00 263 SER A N 1
ATOM 2129 C CA . SER A 1 263 ? -17.080 26.628 23.434 1.00 61.00 263 SER A CA 1
ATOM 2130 C C . SER A 1 263 ? -17.065 25.100 23.293 1.00 61.00 263 SER A C 1
ATOM 2132 O O . SER A 1 263 ? -17.281 24.590 22.191 1.00 61.00 263 SER A O 1
ATOM 2134 N N . TYR A 1 264 ? -16.934 24.356 24.397 1.00 66.81 264 TYR A N 1
ATOM 2135 C CA . TYR A 1 264 ? -17.006 22.891 24.382 1.00 66.81 264 TYR A CA 1
ATOM 2136 C C . TYR A 1 264 ? -18.422 22.400 24.083 1.00 66.81 264 TYR A C 1
ATOM 2138 O O . TYR A 1 264 ? -18.597 21.442 23.333 1.00 66.81 264 TYR A O 1
ATOM 2146 N N . ILE A 1 265 ? -19.453 23.085 24.585 1.00 66.31 265 ILE A N 1
ATOM 2147 C CA . ILE A 1 265 ? -20.851 22.742 24.281 1.00 66.31 265 ILE A CA 1
ATOM 2148 C C . ILE A 1 265 ? -21.123 22.841 22.771 1.00 66.31 265 ILE A C 1
ATOM 2150 O O . ILE A 1 265 ? -21.791 21.970 22.206 1.00 66.31 265 ILE A O 1
ATOM 2154 N N . ASN A 1 266 ? -20.608 23.880 22.108 1.00 70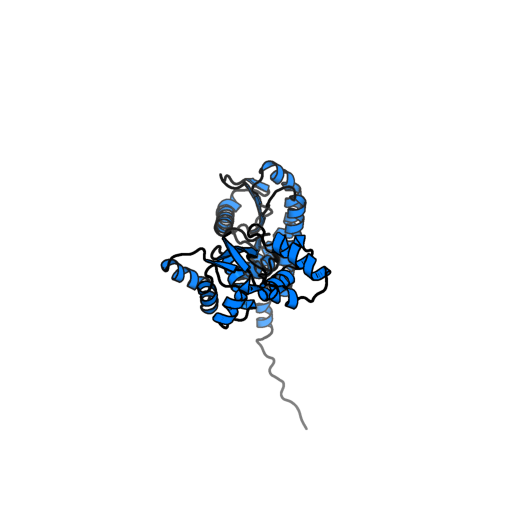.00 266 ASN A N 1
ATOM 2155 C CA . ASN A 1 266 ? -20.750 24.045 20.661 1.00 70.00 266 ASN A CA 1
ATOM 2156 C C . ASN A 1 266 ? -19.951 22.993 19.886 1.00 70.00 266 ASN A C 1
ATOM 2158 O O . ASN A 1 266 ? -20.524 22.339 19.013 1.00 70.00 266 ASN A O 1
ATOM 2162 N N . PHE A 1 267 ? -18.700 22.741 20.281 1.00 76.19 267 PHE A N 1
ATOM 2163 C CA . PHE A 1 267 ? -17.878 21.668 19.717 1.00 76.19 267 PHE A CA 1
ATOM 2164 C C . PHE A 1 267 ? -18.590 20.304 19.780 1.00 76.19 267 PHE A C 1
ATOM 2166 O O . PHE A 1 267 ? -18.631 19.577 18.792 1.00 76.19 267 PHE A O 1
ATOM 2173 N N . TYR A 1 268 ? -19.248 19.970 20.897 1.00 74.75 268 TYR A N 1
ATOM 2174 C CA . TYR A 1 268 ? -20.003 18.715 21.030 1.00 74.75 268 TYR A CA 1
ATOM 2175 C C . TYR A 1 268 ? -21.251 18.639 20.160 1.00 74.75 268 TYR A C 1
ATOM 2177 O O . TYR A 1 268 ? -21.574 17.574 19.625 1.00 74.75 268 TYR A O 1
ATOM 2185 N N . LYS A 1 269 ? -21.981 19.748 20.020 1.00 75.88 269 LYS A N 1
ATOM 2186 C CA . LYS A 1 269 ? -23.132 19.808 19.110 1.00 75.88 269 LYS A CA 1
ATOM 2187 C C . LYS A 1 269 ? -22.687 19.564 17.672 1.00 75.88 269 LYS A C 1
ATOM 2189 O O . LYS A 1 269 ? -23.360 18.829 16.948 1.00 75.88 269 LYS A O 1
ATOM 2194 N N . GLU A 1 270 ? -21.555 20.138 17.281 1.00 80.81 270 GLU A N 1
ATOM 2195 C CA . GLU A 1 270 ? -20.956 19.910 15.970 1.00 80.81 270 GLU A CA 1
ATOM 2196 C C . GLU A 1 270 ? -20.462 18.475 15.812 1.00 80.81 270 GLU A C 1
ATOM 2198 O O . GLU A 1 270 ? -20.836 17.827 14.836 1.00 80.81 270 GLU A O 1
ATOM 2203 N N . LEU A 1 271 ? -19.742 17.933 16.796 1.00 81.50 271 LEU A N 1
ATOM 2204 C CA . LEU A 1 271 ? -19.298 16.541 16.813 1.00 81.50 271 LEU A CA 1
ATOM 2205 C C . LEU A 1 271 ? -20.483 15.582 16.629 1.00 81.50 271 LEU A C 1
ATOM 2207 O O . LEU A 1 271 ? -20.452 14.734 15.745 1.00 81.50 271 LEU A O 1
ATOM 2211 N N . ARG A 1 272 ? -21.584 15.766 17.373 1.00 81.62 272 ARG A N 1
ATOM 2212 C CA . ARG A 1 272 ? -22.814 14.965 17.214 1.00 81.62 272 ARG A CA 1
ATOM 2213 C C . ARG A 1 272 ? -23.423 15.097 15.818 1.00 81.62 272 ARG A C 1
ATOM 2215 O O . ARG A 1 272 ? -23.907 14.116 15.261 1.00 81.62 272 ARG A O 1
ATOM 2222 N N . ARG A 1 273 ? -23.438 16.308 15.256 1.00 82.38 273 ARG A N 1
ATOM 2223 C CA . ARG A 1 273 ? -23.967 16.567 13.907 1.00 82.38 273 ARG A CA 1
ATOM 2224 C C . ARG A 1 273 ? -23.129 15.870 12.830 1.00 82.38 273 ARG A C 1
ATOM 2226 O O . ARG A 1 273 ? -23.676 15.441 11.813 1.00 82.38 273 ARG A O 1
ATOM 2233 N N . LEU A 1 274 ? -21.816 15.791 13.038 1.00 83.56 274 LEU A N 1
ATOM 2234 C CA . LEU A 1 274 ? -20.862 15.202 12.104 1.00 83.56 274 LEU A CA 1
ATOM 2235 C C . LEU A 1 274 ? -20.783 13.674 12.232 1.00 83.56 274 LEU A C 1
ATOM 2237 O O . LEU A 1 274 ? -20.800 12.998 11.203 1.00 83.56 274 LEU A O 1
ATOM 2241 N N . CYS A 1 275 ? -20.792 13.140 13.457 1.00 82.75 275 CYS A N 1
ATOM 2242 C CA . CYS A 1 275 ? -20.861 11.712 13.788 1.00 82.75 275 CYS A CA 1
ATOM 2243 C C . CYS A 1 275 ? -22.290 11.170 13.622 1.00 82.75 275 CYS A C 1
ATOM 2245 O O . CYS A 1 275 ? -22.969 10.810 14.588 1.00 82.75 275 CYS A O 1
ATOM 2247 N N . ASN A 1 276 ? -22.760 11.144 12.377 1.00 83.62 276 ASN A N 1
ATOM 2248 C CA . ASN A 1 276 ? -24.096 10.695 11.989 1.00 83.62 276 ASN A CA 1
ATOM 2249 C C . ASN A 1 276 ? -24.097 9.325 11.285 1.00 83.62 276 ASN A C 1
ATOM 2251 O O . ASN A 1 276 ? -25.087 8.983 10.638 1.00 83.62 276 ASN A O 1
ATOM 2255 N N . GLY A 1 277 ? -22.991 8.577 11.354 1.00 82.50 277 GLY A N 1
ATOM 2256 C CA . GLY A 1 277 ? -22.846 7.278 10.695 1.00 82.50 277 GLY A CA 1
ATOM 2257 C C . GLY A 1 277 ? -22.643 7.330 9.176 1.00 82.50 277 GLY A C 1
ATOM 2258 O O . GLY A 1 277 ? -22.652 6.283 8.543 1.00 82.50 277 GLY A O 1
ATOM 2259 N N . LYS A 1 278 ? -22.476 8.519 8.574 1.00 84.38 278 LYS A N 1
ATOM 2260 C CA . LYS A 1 278 ? -22.252 8.676 7.120 1.00 84.38 278 LYS A CA 1
ATOM 2261 C C . LYS A 1 278 ? -20.856 9.161 6.745 1.00 84.38 278 LYS A C 1
ATOM 2263 O O . LYS A 1 278 ? -20.500 9.089 5.577 1.00 84.38 278 LYS A O 1
ATOM 2268 N N . ARG A 1 279 ? -20.106 9.702 7.707 1.00 82.06 279 ARG A N 1
ATOM 2269 C CA . ARG A 1 279 ? -18.765 10.256 7.488 1.00 82.06 279 ARG A CA 1
ATOM 2270 C C . ARG A 1 279 ? -17.699 9.413 8.156 1.00 82.06 279 ARG A C 1
ATOM 2272 O O . ARG A 1 279 ? -17.944 8.879 9.238 1.00 82.06 279 ARG A O 1
ATOM 2279 N N . THR A 1 280 ? -16.540 9.321 7.519 1.00 81.62 280 THR A N 1
ATOM 2280 C CA . THR A 1 280 ? -15.376 8.638 8.092 1.00 81.62 280 THR A CA 1
ATOM 2281 C C . THR A 1 280 ? -14.724 9.491 9.182 1.00 81.62 280 THR A C 1
ATOM 2283 O O . THR A 1 280 ? -14.973 10.695 9.288 1.00 81.62 280 THR A O 1
ATOM 2286 N N . LEU A 1 281 ? -13.858 8.880 9.994 1.00 81.31 281 LEU A N 1
ATOM 2287 C CA . LEU A 1 281 ? -13.054 9.612 10.980 1.00 81.31 281 LEU A CA 1
ATOM 2288 C C . LEU A 1 281 ? -12.197 10.710 10.338 1.00 81.31 281 LEU A C 1
ATOM 2290 O O . LEU A 1 281 ? -12.163 11.824 10.857 1.00 81.31 281 LEU A O 1
ATOM 2294 N N . GLU A 1 282 ? -11.578 10.426 9.191 1.00 75.88 282 GLU A N 1
ATOM 2295 C CA . GLU A 1 282 ? -10.770 11.386 8.428 1.00 75.88 282 GLU A CA 1
ATOM 2296 C C . GLU A 1 282 ? -11.587 12.628 8.023 1.00 75.88 282 GLU A C 1
ATOM 2298 O O . GLU A 1 282 ? -11.159 13.765 8.233 1.00 75.88 282 GLU A O 1
ATOM 2303 N N . GLU A 1 283 ? -12.802 12.427 7.502 1.00 73.94 283 GLU A N 1
ATOM 2304 C CA . GLU A 1 283 ? -13.695 13.517 7.090 1.00 73.94 283 GLU A CA 1
ATOM 2305 C C . GLU A 1 283 ? -14.155 14.366 8.280 1.00 73.94 283 GLU A C 1
ATOM 2307 O O . GLU A 1 283 ? -14.196 15.595 8.199 1.00 73.94 283 GLU A O 1
ATOM 2312 N N . ILE A 1 284 ? -14.502 13.723 9.398 1.00 76.50 284 ILE A N 1
ATOM 2313 C CA . ILE A 1 284 ? -14.946 14.417 10.613 1.00 76.50 284 ILE A CA 1
ATOM 2314 C C . ILE A 1 284 ? -13.791 15.223 11.213 1.00 76.50 284 ILE A C 1
ATOM 2316 O O . ILE A 1 284 ? -13.985 16.381 11.577 1.00 76.50 284 ILE A O 1
ATOM 2320 N N . ALA A 1 285 ? -12.594 14.637 11.280 1.00 73.62 285 ALA A N 1
ATOM 2321 C CA . ALA A 1 285 ? -11.390 15.292 11.779 1.00 73.62 285 ALA A CA 1
ATOM 2322 C C . ALA A 1 285 ? -11.047 16.534 10.945 1.00 73.62 285 ALA A C 1
ATOM 2324 O O . ALA A 1 285 ? -10.800 17.603 11.503 1.00 73.62 285 ALA A O 1
ATOM 2325 N N . SER A 1 286 ? -11.133 16.421 9.615 1.00 71.50 286 SER A N 1
ATOM 2326 C CA . SER A 1 286 ? -10.920 17.548 8.705 1.00 71.50 286 SER A CA 1
ATOM 2327 C C . SER A 1 286 ? -11.950 18.664 8.893 1.00 71.50 286 SER A C 1
ATOM 2329 O O . SER A 1 286 ? -11.578 19.830 8.825 1.00 71.50 286 SER A O 1
ATOM 2331 N N . LEU A 1 287 ? -13.227 18.335 9.116 1.00 72.50 287 LEU A N 1
ATOM 2332 C CA . LEU A 1 287 ? -14.293 19.329 9.309 1.00 72.50 287 LEU A CA 1
ATOM 2333 C C . LEU A 1 287 ? -14.236 20.022 10.674 1.00 72.50 287 LEU A C 1
ATOM 2335 O O . LEU A 1 287 ? -14.712 21.145 10.801 1.00 72.50 287 LEU A O 1
ATOM 2339 N N . LEU A 1 288 ? -13.684 19.348 11.681 1.00 71.38 288 LEU A N 1
ATOM 2340 C CA . LEU A 1 288 ? -13.455 19.900 13.017 1.00 71.38 288 LEU A CA 1
ATOM 2341 C C . LEU A 1 288 ? -12.077 20.563 13.158 1.00 71.38 288 LEU A C 1
ATOM 2343 O O . LEU A 1 288 ? -11.759 21.047 14.239 1.00 71.38 288 LEU A O 1
ATOM 2347 N N . GLU A 1 289 ? -11.258 20.550 12.101 1.00 69.69 289 GLU A N 1
ATOM 2348 C CA . GLU A 1 289 ? -9.884 21.073 12.089 1.00 69.69 289 GLU A CA 1
ATOM 2349 C C . GLU A 1 289 ? -8.998 20.501 13.213 1.00 69.69 289 GLU A C 1
ATOM 2351 O O . GLU A 1 289 ? -8.092 21.156 13.734 1.00 69.69 289 GLU A O 1
ATOM 2356 N N . ILE A 1 290 ? -9.235 19.241 13.589 1.00 70.44 290 ILE A N 1
ATOM 2357 C CA . ILE A 1 290 ? -8.453 18.530 14.605 1.00 70.44 290 ILE A CA 1
ATOM 2358 C C . ILE A 1 290 ? -7.755 17.308 14.005 1.00 70.44 290 ILE A C 1
ATOM 2360 O O . ILE A 1 290 ? -8.271 16.686 13.082 1.00 70.44 290 ILE A O 1
ATOM 2364 N N . PRO A 1 291 ? -6.596 16.895 14.548 1.00 63.50 291 PRO A N 1
ATOM 2365 C CA . PRO A 1 291 ? -5.988 15.621 14.187 1.00 63.50 291 PRO A CA 1
ATOM 2366 C C . PRO A 1 291 ? -6.924 14.442 14.480 1.00 63.50 291 PRO A C 1
ATOM 2368 O O . PRO A 1 291 ? -7.532 14.386 15.551 1.00 63.50 291 PRO A O 1
ATOM 2371 N N . GLU A 1 292 ? -6.963 13.456 13.582 1.00 69.38 292 GLU A N 1
ATOM 2372 C CA . GLU A 1 292 ? -7.783 12.243 13.731 1.00 69.38 292 GLU A CA 1
ATOM 2373 C C . GLU A 1 292 ? -7.499 11.502 15.045 1.00 69.38 292 GLU A C 1
ATOM 2375 O O . GLU A 1 292 ? -8.413 11.072 15.738 1.00 69.38 292 GLU A O 1
ATOM 2380 N N . THR A 1 293 ? -6.235 11.452 15.469 1.00 66.25 293 THR A N 1
ATOM 2381 C CA . THR A 1 293 ? -5.840 10.860 16.756 1.00 66.25 293 THR A CA 1
ATOM 2382 C C . THR A 1 293 ? -6.483 11.559 17.955 1.00 66.25 293 THR A C 1
ATOM 2384 O O . THR A 1 293 ? -6.851 10.906 18.929 1.00 66.25 293 THR A O 1
ATOM 2387 N N . LYS A 1 294 ? -6.663 12.887 17.900 1.00 67.31 294 LYS A N 1
ATOM 2388 C CA . LYS A 1 294 ? -7.386 13.623 18.946 1.00 67.31 294 LYS A CA 1
ATOM 2389 C C . LYS A 1 294 ? -8.882 13.341 18.884 1.00 67.31 294 LYS A C 1
ATOM 2391 O O . LYS A 1 294 ? -9.491 13.195 19.938 1.00 67.31 294 LYS A O 1
ATOM 2396 N N . LEU A 1 295 ? -9.455 13.255 17.682 1.00 75.38 295 LEU A N 1
ATOM 2397 C CA . LEU A 1 295 ? -10.861 12.901 17.493 1.00 75.38 295 LEU A CA 1
ATOM 2398 C C . LEU A 1 295 ? -11.164 11.526 18.097 1.00 75.38 295 LEU A C 1
ATOM 2400 O O . LEU A 1 295 ? -12.121 11.393 18.849 1.00 75.38 295 LEU A O 1
ATOM 2404 N N . VAL A 1 296 ? -10.320 10.530 17.835 1.00 77.81 296 VAL A N 1
ATOM 2405 C CA . VAL A 1 296 ? -10.474 9.177 18.381 1.00 77.81 296 VAL A CA 1
ATOM 2406 C C . VAL A 1 296 ? -10.395 9.175 19.901 1.00 77.81 296 VAL A C 1
ATOM 2408 O O . VAL A 1 296 ? -11.311 8.674 20.535 1.00 77.81 296 VAL A O 1
ATOM 2411 N N . ASN A 1 297 ? -9.394 9.831 20.496 1.00 72.88 297 ASN A N 1
ATOM 2412 C CA . ASN A 1 297 ? -9.293 9.941 21.957 1.00 72.88 297 ASN A CA 1
ATOM 2413 C C . ASN A 1 297 ? -10.530 10.604 22.586 1.00 72.88 297 ASN A C 1
ATOM 2415 O O . ASN A 1 297 ? -10.902 10.301 23.719 1.00 72.88 297 ASN A O 1
ATOM 2419 N N . ILE A 1 298 ? -11.144 11.563 21.884 1.00 75.12 298 ILE A N 1
ATOM 2420 C CA . ILE A 1 298 ? -12.396 12.180 22.324 1.00 75.12 298 ILE A CA 1
ATOM 2421 C C . ILE A 1 298 ? -13.521 11.152 22.250 1.00 75.12 298 ILE A C 1
ATOM 2423 O O . ILE A 1 298 ? -14.223 10.973 23.237 1.00 75.12 298 ILE A O 1
ATOM 2427 N N . LEU A 1 299 ? -13.667 10.459 21.121 1.00 78.44 299 LEU A N 1
ATOM 2428 C CA . LEU A 1 299 ? -14.698 9.444 20.915 1.00 78.44 299 LEU A CA 1
ATOM 2429 C C . LEU A 1 299 ? -14.574 8.284 21.921 1.00 78.44 299 LEU A C 1
ATOM 2431 O O . LEU A 1 299 ? -15.574 7.904 22.516 1.00 78.44 299 LEU A O 1
ATOM 2435 N N . GLU A 1 300 ? -13.369 7.802 22.218 1.00 75.62 300 GLU A N 1
ATOM 2436 C CA . GLU A 1 300 ? -13.115 6.787 23.256 1.00 75.62 300 GLU A CA 1
ATOM 2437 C C . GLU A 1 300 ? -13.590 7.236 24.647 1.00 75.62 300 GLU A C 1
ATOM 2439 O O . GLU A 1 300 ? -14.137 6.450 25.412 1.00 75.62 300 GLU A O 1
ATOM 2444 N N . ARG A 1 301 ? -13.483 8.527 24.986 1.00 72.62 301 ARG A N 1
ATOM 2445 C CA . ARG A 1 301 ? -14.015 9.043 26.264 1.00 72.62 301 ARG A CA 1
ATOM 2446 C C . ARG A 1 301 ? -15.540 9.061 26.325 1.00 72.62 301 ARG A C 1
ATOM 2448 O O . ARG A 1 301 ? -16.094 9.149 27.418 1.00 72.62 301 ARG A O 1
ATOM 2455 N N . VAL A 1 302 ? -16.209 9.006 25.175 1.00 72.00 302 VAL A N 1
ATOM 2456 C CA . VAL A 1 302 ? -17.674 8.984 25.058 1.00 72.00 302 VAL A CA 1
ATOM 2457 C C . VAL A 1 302 ? -18.174 7.632 24.530 1.00 72.00 302 VAL A C 1
ATOM 2459 O O . VAL A 1 302 ? -19.290 7.550 24.017 1.00 72.00 302 VAL A O 1
ATOM 2462 N N . GLU A 1 303 ? -17.370 6.570 24.668 1.00 67.19 303 GLU A N 1
ATOM 2463 C CA . GLU A 1 303 ? -17.576 5.233 24.087 1.00 67.19 303 GLU A CA 1
ATOM 2464 C C . GLU A 1 303 ? -19.002 4.695 24.282 1.00 67.19 303 GLU A C 1
ATOM 2466 O O . GLU A 1 303 ? -19.635 4.250 23.327 1.00 67.19 303 GLU A O 1
ATOM 2471 N N . ASN A 1 304 ? -19.573 4.858 25.481 1.00 68.44 304 ASN A N 1
ATOM 2472 C CA . ASN A 1 304 ? -20.932 4.404 25.815 1.00 68.44 304 ASN A CA 1
ATOM 2473 C C . ASN A 1 304 ? -22.052 5.050 24.970 1.00 68.44 304 ASN A C 1
ATOM 2475 O O . ASN A 1 304 ? -23.198 4.603 25.008 1.00 68.44 304 ASN A O 1
ATOM 2479 N N . SER A 1 305 ? -21.746 6.121 24.236 1.00 71.69 305 SER A N 1
ATOM 2480 C CA . SER A 1 305 ? -22.694 6.897 23.430 1.00 71.69 305 SER A CA 1
ATOM 2481 C C . SER A 1 305 ? -22.509 6.720 21.920 1.00 71.69 305 SER A C 1
ATOM 2483 O O . SER A 1 305 ? -23.276 7.310 21.146 1.00 71.69 305 SER A O 1
ATOM 2485 N N . ILE A 1 306 ? -21.504 5.945 21.495 1.00 79.69 306 ILE A N 1
ATOM 2486 C CA . ILE A 1 306 ? -21.089 5.824 20.095 1.00 79.69 306 ILE A CA 1
ATOM 2487 C C . ILE A 1 306 ? -21.401 4.429 19.567 1.00 79.69 306 ILE A C 1
ATOM 2489 O O . ILE A 1 306 ? -20.994 3.414 20.120 1.00 79.69 306 ILE A O 1
ATOM 2493 N N . GLU A 1 307 ? -22.088 4.389 18.434 1.00 82.62 307 GLU A N 1
ATOM 2494 C CA . GLU A 1 307 ? -22.211 3.198 17.607 1.00 82.62 307 GLU A CA 1
ATOM 2495 C C . GLU A 1 307 ? -21.271 3.317 16.407 1.00 82.62 307 GLU A C 1
ATOM 2497 O O . GLU A 1 307 ? -21.230 4.346 15.733 1.00 82.62 307 GLU A O 1
ATOM 2502 N N . TRP A 1 308 ? -20.516 2.258 16.131 1.00 82.00 308 TRP A N 1
ATOM 2503 C CA . TRP A 1 308 ? -19.581 2.212 15.013 1.00 82.00 308 TRP A CA 1
ATOM 2504 C C . TRP A 1 308 ? -20.185 1.433 13.851 1.00 82.00 308 TRP A C 1
ATOM 2506 O O . TRP A 1 308 ? -20.291 0.208 13.909 1.00 82.00 308 TRP A O 1
ATOM 2516 N N . ILE A 1 309 ? -20.541 2.137 12.777 1.00 83.38 309 ILE A N 1
ATOM 2517 C CA . ILE A 1 309 ? -20.892 1.507 11.501 1.00 83.38 309 ILE A CA 1
ATOM 2518 C C . ILE A 1 309 ? -19.583 1.221 10.757 1.00 83.38 309 ILE A C 1
ATOM 2520 O O . ILE A 1 309 ? -18.670 2.047 10.747 1.00 83.38 309 ILE A O 1
ATOM 2524 N N . ARG A 1 310 ? -19.454 0.018 10.196 1.00 81.69 310 ARG A N 1
ATOM 2525 C CA . ARG A 1 310 ? -18.204 -0.489 9.619 1.00 81.69 310 ARG A CA 1
ATOM 2526 C C . ARG A 1 310 ? -18.444 -0.973 8.197 1.00 81.69 310 ARG A C 1
ATOM 2528 O O . ARG A 1 310 ? -19.330 -1.797 7.987 1.00 81.69 310 ARG A O 1
ATOM 2535 N N . GLU A 1 311 ? -17.632 -0.506 7.254 1.00 76.62 311 GLU A N 1
ATOM 2536 C CA . GLU A 1 311 ? -17.658 -0.961 5.858 1.00 76.62 311 GLU A CA 1
ATOM 2537 C C 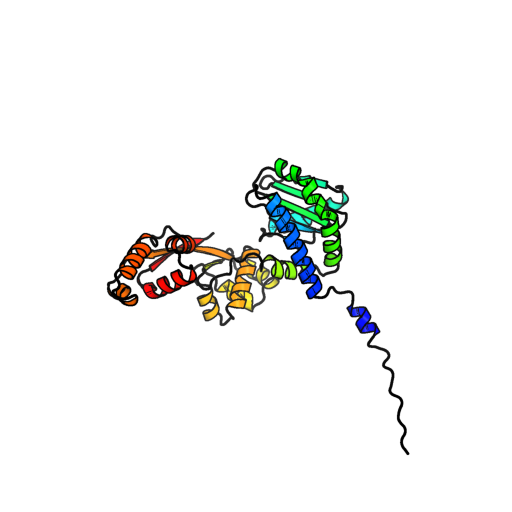. GLU A 1 311 ? -16.266 -1.431 5.431 1.00 76.62 311 GLU A C 1
ATOM 2539 O O . GLU A 1 311 ? -15.265 -0.773 5.709 1.00 76.62 311 GLU A O 1
ATOM 2544 N N . VAL A 1 312 ? -16.187 -2.592 4.781 1.00 72.75 312 VAL A N 1
ATOM 2545 C CA . VAL A 1 312 ? -14.920 -3.154 4.290 1.00 72.75 312 VAL A CA 1
ATOM 2546 C C . VAL A 1 312 ? -14.589 -2.538 2.931 1.00 72.75 312 VAL A C 1
ATOM 2548 O O . VAL A 1 312 ? -15.435 -2.549 2.038 1.00 72.75 312 VAL A O 1
ATOM 2551 N N . GLU A 1 313 ? -13.366 -2.027 2.774 1.00 61.56 313 GLU A N 1
ATOM 2552 C CA . GLU A 1 313 ? -12.844 -1.470 1.513 1.00 61.56 313 GLU A CA 1
ATOM 2553 C C . GLU A 1 313 ? -12.351 -2.562 0.547 1.00 61.56 313 GLU A C 1
ATOM 2555 O O . GLU A 1 313 ? -11.754 -3.568 0.990 1.00 61.56 313 GLU A O 1
#